Protein 6RA7 (pdb70)

Radius of gyration: 19.56 Å; Cα contacts (8 Å, |Δi|>4): 532; chains: 1; bounding box: 35×50×58 Å

InterPro domains:
  IPR000719 Protein kinase domain [PF00069] (25-289)
  IPR000719 Protein kinase domain [PS50011] (25-289)
  IPR000719 Protein kinase domain [SM00220] (25-289)
  IPR001180 Citron homology (CNH) domain [PF00780] (1056-1329)
  IPR001180 Citron homology (CNH) domain [PS50219] (1047-1334)
  IPR001180 Citron homology (CNH) domain [SM00036] (1042-1340)
  IPR008271 Serine/threonine-protein kinase, active site [PS00108] (149-161)
  IPR011009 Protein kinase-like domain superfamily [SSF56112] (24-290)
  IPR017441 Protein kinase, ATP binding site [PS00107] (31-54)
  IPR051700 STE20 Ser/Thr Protein Kinase [PTHR47096] (5-1360)

Sequence (300 aa):
IDLSALRDPAGIFELVELVGNGTYGQVYKGRHVKTGQLAAIKVMDVTGDEEEEIKQEINMLKKYSHHRNIIATYYGAFIKKNPPGMDDQLWLVMEFCGAGSVTDLIKNTKGNTLKEEWIAYICREILRGLSHLHQHKVIHRDIKGQNVLLTENAEVKLVDFGVSAQLDRVGRRNFIGTPYWMAPEVIACDENPDATYDFKSDLWSLGITAIEMAEGAPPLCCDMHPMMRALFLIPRNPAPRLKSKKWSKKFQSFIESCLVKNHSQRPATEQLMMKHPFIRDQPNERQVRRIQLKDHIDRTKKKRG

Structure (mmCIF, N/CA/C/O backbone):
data_6RA7
#
_entry.id   6RA7
#
_cell.length_a   48.916
_cell.length_b   53.667
_cell.length_c   127.927
_cell.angle_alpha   90.00
_cell.angle_beta   90.00
_cell.angle_gamma   90.00
#
_symmetry.space_group_name_H-M   'P 21 21 21'
#
loop_
_entity.id
_entity.type
_entity.pdbx_description
1 polymer 'TRAF2 and NCK-interacting protein kinase'
2 non-polymer 1,2-ETHANEDIOL
3 non-polymer 'MAGNESIUM ION'
4 non-polymer 2-[8-azanyl-2-(2-fluoranylpyridin-4-yl)-1,7-naphthyridin-5-yl]propan-2-ol
5 water water
#
loop_
_atom_site.group_PDB
_atom_site.id
_atom_site.type_symbol
_atom_site.label_atom_id
_atom_site.label_alt_id
_atom_site.label_comp_id
_atom_site.label_asym_id
_atom_site.label_entity_id
_atom_site.label_seq_id
_atom_site.pdbx_PDB_ins_code
_atom_site.Cartn_x
_atom_site.Cartn_y
_atom_site.Cartn_z
_atom_site.occupancy
_atom_site.B_iso_or_equiv
_atom_site.auth_seq_id
_atom_site.auth_comp_id
_atom_site.auth_asym_id
_atom_site.auth_atom_id
_atom_site.pdbx_PDB_model_num
ATOM 1 N N . ILE A 1 5 ? 21.541 30.093 -2.095 1.00 56.71 13 ILE A N 1
ATOM 2 C CA . ILE A 1 5 ? 21.514 28.996 -3.062 1.00 56.51 13 ILE A CA 1
ATOM 3 C C . ILE A 1 5 ? 20.810 29.382 -4.369 1.00 60.51 13 ILE A C 1
ATOM 4 O O . ILE A 1 5 ? 20.017 30.327 -4.392 1.00 60.57 13 ILE A O 1
ATOM 6 N N . ASP A 1 6 ? 21.114 28.653 -5.458 1.00 56.46 14 ASP A N 1
ATOM 7 C CA . ASP A 1 6 ? 20.536 28.902 -6.777 1.00 56.32 14 ASP A CA 1
ATOM 8 C C . ASP A 1 6 ? 19.608 27.764 -7.212 1.00 57.90 14 ASP A C 1
ATOM 9 O O . ASP A 1 6 ? 20.075 26.718 -7.680 1.00 57.22 14 ASP A O 1
ATOM 11 N N . LEU A 1 7 ? 18.288 27.973 -7.040 1.00 53.16 15 LEU A N 1
ATOM 12 C CA . LEU A 1 7 ? 17.238 27.007 -7.397 1.00 52.33 15 LEU A CA 1
ATOM 13 C C . LEU A 1 7 ? 17.185 26.733 -8.903 1.00 55.77 15 LEU A C 1
ATOM 14 O O . LEU A 1 7 ? 16.837 25.623 -9.308 1.00 55.30 15 LEU A O 1
ATOM 19 N N . SER A 1 8 ? 17.561 27.740 -9.724 1.00 52.16 16 SER A N 1
ATOM 20 C CA . SER A 1 8 ? 17.607 27.660 -11.187 1.00 51.87 16 SER A CA 1
ATOM 21 C C . SER A 1 8 ? 18.709 26.714 -11.680 1.00 52.87 16 SER A C 1
ATOM 22 O O . SER A 1 8 ? 18.604 26.182 -12.788 1.00 53.27 16 SER A O 1
ATOM 24 N N . ALA A 1 9 ? 19.756 26.505 -10.858 1.00 46.26 17 ALA A N 1
ATOM 25 C CA . ALA A 1 9 ? 20.881 25.616 -11.162 1.00 44.74 17 ALA A CA 1
ATOM 26 C C . ALA A 1 9 ? 20.546 24.138 -10.915 1.00 43.73 17 ALA A C 1
ATOM 27 O O . ALA A 1 9 ? 21.303 23.262 -11.342 1.00 43.51 17 ALA A O 1
ATOM 29 N N . LEU A 1 10 ? 19.426 23.854 -10.213 1.00 36.41 18 LEU A N 1
ATOM 30 C CA . LEU A 1 10 ? 19.037 22.476 -9.911 1.00 33.70 18 LEU A CA 1
ATOM 31 C C . LEU A 1 10 ? 18.541 21.718 -11.133 1.00 37.28 18 LEU A C 1
ATOM 32 O O . LEU A 1 10 ? 17.879 22.285 -11.999 1.00 37.74 18 LEU A O 1
ATOM 37 N N . ARG A 1 11 ? 18.905 20.438 -11.203 1.00 34.08 19 ARG A N 1
ATOM 38 C CA . ARG A 1 11 ? 18.536 19.538 -12.283 1.00 34.44 19 ARG A CA 1
ATOM 39 C C . ARG A 1 11 ? 17.118 19.001 -12.115 1.00 33.06 19 ARG A C 1
ATOM 40 O O . ARG A 1 11 ? 16.611 18.905 -10.992 1.00 29.81 19 ARG A O 1
ATOM 42 N N . ASP A 1 12 ? 16.494 18.598 -13.231 1.00 28.64 20 ASP A N 1
ATOM 43 C CA . ASP A 1 12 ? 15.195 17.943 -13.221 1.00 27.35 20 ASP A CA 1
ATOM 44 C C . ASP A 1 12 ? 15.484 16.500 -12.750 1.00 26.77 20 ASP A C 1
ATOM 45 O O . ASP A 1 12 ? 16.523 15.957 -13.097 1.00 27.52 20 ASP A O 1
ATOM 50 N N . PRO A 1 13 ? 14.625 15.852 -11.935 1.00 22.71 21 PRO A N 1
ATOM 51 C CA . PRO A 1 13 ? 14.981 14.513 -11.456 1.00 20.79 21 PRO A CA 1
ATOM 52 C C . PRO A 1 13 ? 14.782 13.333 -12.401 1.00 23.86 21 PRO A C 1
ATOM 53 O O . PRO A 1 13 ? 15.201 12.233 -12.070 1.00 21.30 21 PRO A O 1
ATOM 57 N N . ALA A 1 14 ? 14.133 13.526 -13.562 1.00 23.84 22 ALA A N 1
ATOM 58 C CA . ALA A 1 14 ? 13.854 12.417 -14.484 1.00 25.81 22 ALA A CA 1
ATOM 59 C C . ALA A 1 14 ? 15.111 11.624 -14.801 1.00 29.35 22 ALA A C 1
ATOM 60 O O . ALA A 1 14 ? 16.137 12.212 -15.117 1.00 28.88 22 ALA A O 1
ATOM 62 N N . GLY A 1 15 ? 15.026 10.306 -14.675 1.00 26.41 23 GLY A N 1
ATOM 63 C CA . GLY A 1 15 ? 16.167 9.434 -14.940 1.00 26.95 23 GLY A CA 1
ATOM 64 C C . GLY A 1 15 ? 17.167 9.375 -13.804 1.00 29.17 23 GLY A C 1
ATOM 65 O O . GLY A 1 15 ? 18.160 8.656 -13.907 1.00 30.40 23 GLY A O 1
ATOM 66 N N . ILE A 1 16 ? 16.932 10.137 -12.700 1.00 23.83 24 ILE A N 1
ATOM 67 C CA . ILE A 1 16 ? 17.835 10.144 -11.549 1.00 21.56 24 ILE A CA 1
ATOM 68 C C . ILE A 1 16 ? 17.050 9.569 -10.361 1.00 23.59 24 ILE A C 1
ATOM 69 O O . ILE A 1 16 ? 17.425 8.514 -9.851 1.00 22.34 24 ILE A O 1
ATOM 74 N N . PHE A 1 17 ? 15.944 10.239 -9.932 1.00 20.14 25 PHE A N 1
ATOM 75 C CA . PHE A 1 17 ? 15.096 9.723 -8.843 1.00 18.31 25 PHE A CA 1
ATOM 76 C C . PHE A 1 17 ? 13.659 9.683 -9.307 1.00 19.58 25 PHE A C 1
ATOM 77 O O . PHE A 1 17 ? 13.252 10.542 -10.092 1.00 20.41 25 PHE A O 1
ATOM 85 N N . GLU A 1 18 ? 12.882 8.710 -8.784 1.00 18.53 26 GLU A N 1
ATOM 86 C CA . GLU A 1 18 ? 11.458 8.549 -9.073 1.00 18.09 26 GLU A CA 1
ATOM 87 C C . GLU A 1 18 ? 10.703 8.374 -7.766 1.00 19.18 26 GLU A C 1
ATOM 88 O O . GLU A 1 18 ? 11.223 7.788 -6.813 1.00 17.32 26 GLU A O 1
ATOM 94 N N . LEU A 1 19 ? 9.477 8.892 -7.727 1.00 16.40 27 LEU A N 1
ATOM 95 C CA . LEU A 1 19 ? 8.598 8.739 -6.576 1.00 14.41 27 LEU A CA 1
ATOM 96 C C . LEU A 1 19 ? 7.923 7.375 -6.654 1.00 17.32 27 LEU A C 1
ATOM 97 O O . LEU A 1 19 ? 7.475 6.977 -7.739 1.00 17.79 27 LEU A O 1
ATOM 102 N N . VAL A 1 20 ? 7.881 6.649 -5.525 1.00 15.70 28 VAL A N 1
ATOM 103 C CA . VAL A 1 20 ? 7.279 5.311 -5.432 1.00 15.44 28 VAL A CA 1
ATOM 104 C C . VAL A 1 20 ? 5.894 5.418 -4.775 1.00 16.75 28 VAL A C 1
ATOM 105 O O . VAL A 1 20 ? 4.924 4.912 -5.333 1.00 16.49 28 VAL A O 1
ATOM 109 N N . GLU A 1 21 ? 5.800 6.042 -3.600 1.00 13.63 29 GLU A N 1
ATOM 110 C CA . GLU A 1 21 ? 4.503 6.157 -2.916 1.00 14.37 29 GLU A CA 1
ATOM 111 C C . GLU A 1 21 ? 4.572 7.186 -1.817 1.00 13.21 29 GLU A C 1
ATOM 112 O O . GLU A 1 21 ? 5.641 7.420 -1.231 1.00 12.45 29 GLU A O 1
ATOM 118 N N . LEU A 1 22 ? 3.437 7.786 -1.506 1.00 12.02 30 LEU A N 1
ATOM 119 C CA . LEU A 1 22 ? 3.377 8.690 -0.378 1.00 10.56 30 LEU A CA 1
ATOM 120 C C . LEU A 1 22 ? 3.660 7.874 0.900 1.00 12.00 30 LEU A C 1
ATOM 121 O O . LEU A 1 22 ? 3.137 6.756 1.006 1.00 14.01 30 LEU A O 1
ATOM 126 N N . VAL A 1 23 ? 4.435 8.416 1.842 1.00 12.10 31 VAL A N 1
ATOM 127 C CA . VAL A 1 23 ? 4.721 7.691 3.094 1.00 12.84 31 VAL A CA 1
ATOM 128 C C . VAL A 1 23 ? 3.720 7.993 4.175 1.00 19.96 31 VAL A C 1
ATOM 129 O O . VAL A 1 23 ? 3.039 9.018 4.180 1.00 19.25 31 VAL A O 1
ATOM 133 N N . GLY A 1 24 ? 3.742 7.113 5.176 1.00 20.65 32 GLY A N 1
ATOM 134 C CA . GLY A 1 24 ? 3.008 7.250 6.425 1.00 21.53 32 GLY A CA 1
ATOM 135 C C . GLY A 1 24 ? 1.591 7.740 6.316 1.00 25.53 32 GLY A C 1
ATOM 136 O O . GLY A 1 24 ? 1.131 8.442 7.217 1.00 25.19 32 GLY A O 1
ATOM 137 N N . ASN A 1 25 ? 0.887 7.372 5.227 1.00 21.54 33 ASN A N 1
ATOM 138 C CA . ASN A 1 25 ? -0.506 7.717 5.029 1.00 22.03 33 ASN A CA 1
ATOM 139 C C . ASN A 1 25 ? -0.782 9.248 5.124 1.00 21.43 33 ASN A C 1
ATOM 140 O O . ASN A 1 25 ? -1.885 9.682 5.508 1.00 22.21 33 ASN A O 1
ATOM 145 N N . GLY A 1 26 ? 0.211 10.040 4.740 1.00 17.94 34 GLY A N 1
ATOM 146 C CA . GLY A 1 26 ? 0.095 11.485 4.788 1.00 16.85 34 GLY A CA 1
ATOM 147 C C . GLY A 1 26 ? 0.464 12.163 6.092 1.00 18.61 34 GLY A C 1
ATOM 148 O O . GLY A 1 26 ? 0.410 13.391 6.160 1.00 17.29 34 GLY A O 1
ATOM 149 N N . THR A 1 27 ? 0.934 11.389 7.094 1.00 17.55 35 THR A N 1
ATOM 150 C CA . THR A 1 27 ? 1.298 11.929 8.410 1.00 17.85 35 THR A CA 1
ATOM 151 C C . THR A 1 27 ? 2.367 13.049 8.314 1.00 18.64 35 THR A C 1
ATOM 152 O O . THR A 1 27 ? 2.370 13.997 9.110 1.00 18.95 35 THR A O 1
ATOM 156 N N . TYR A 1 28 ? 3.256 12.966 7.308 1.00 13.80 36 TYR A N 1
ATOM 157 C CA . TYR A 1 28 ? 4.309 13.959 7.124 1.00 13.42 36 TYR A CA 1
ATOM 158 C C . TYR A 1 28 ? 4.044 14.897 5.983 1.00 16.36 36 TYR A C 1
ATOM 159 O O . TYR A 1 28 ? 4.960 15.601 5.525 1.00 17.70 36 TYR A O 1
ATOM 168 N N . GLY A 1 29 ? 2.808 14.940 5.522 1.00 14.14 37 GLY A N 1
ATOM 169 C CA . GLY A 1 29 ? 2.537 15.745 4.340 1.00 13.61 37 GLY A CA 1
ATOM 170 C C . GLY A 1 29 ? 3.157 15.095 3.112 1.00 11.78 37 GLY A C 1
ATOM 171 O O . GLY A 1 29 ? 3.139 13.862 2.967 1.00 12.27 37 GLY A O 1
ATOM 172 N N . GLN A 1 30 ? 3.630 15.926 2.195 1.00 11.57 38 GLN A N 1
ATOM 173 C CA . GLN A 1 30 ? 4.088 15.451 0.904 1.00 10.97 38 GLN A CA 1
ATOM 174 C C . GLN A 1 30 ? 5.527 14.929 0.973 1.00 11.52 38 GLN A C 1
ATOM 175 O O . GLN A 1 30 ? 6.463 15.506 0.381 1.00 12.95 38 GLN A O 1
ATOM 181 N N . VAL A 1 31 ? 5.691 13.795 1.650 1.00 10.76 39 VAL A N 1
ATOM 182 C CA . VAL A 1 31 ? 6.940 13.065 1.740 1.00 10.30 39 VAL A CA 1
ATOM 183 C C . VAL A 1 31 ? 6.704 11.699 1.122 1.00 11.23 39 VAL A C 1
ATOM 184 O O . VAL A 1 31 ? 5.696 11.038 1.421 1.00 11.15 39 VAL A O 1
ATOM 188 N N . TYR A 1 32 ? 7.615 11.279 0.240 1.00 10.62 40 TYR A N 1
ATOM 189 C CA . TYR A 1 32 ? 7.457 10.062 -0.526 1.00 10.66 40 TYR A CA 1
ATOM 190 C C . TYR A 1 32 ? 8.603 9.114 -0.318 1.00 11.57 40 TYR A C 1
ATOM 191 O O . TYR A 1 32 ? 9.751 9.548 -0.146 1.00 11.98 40 TYR A O 1
ATOM 200 N N . LYS A 1 33 ? 8.337 7.837 -0.428 1.00 11.35 41 LYS A N 1
ATOM 201 C CA . LYS A 1 33 ? 9.362 6.840 -0.655 1.00 12.05 41 LYS A CA 1
ATOM 202 C C . LYS A 1 33 ? 9.728 7.009 -2.135 1.00 14.44 41 LYS A C 1
ATOM 203 O O . LYS A 1 33 ? 8.836 7.082 -2.996 1.00 14.26 41 LYS A O 1
ATOM 209 N N . GLY A 1 34 ? 11.019 7.173 -2.400 1.00 13.42 42 GLY A N 1
ATOM 210 C CA . GLY A 1 34 ? 11.577 7.336 -3.731 1.00 14.55 42 GLY A CA 1
ATOM 211 C C . GLY A 1 34 ? 12.636 6.300 -4.002 1.00 14.92 42 GLY A C 1
ATOM 212 O O . GLY A 1 34 ? 13.047 5.558 -3.096 1.00 14.40 42 GLY A O 1
ATOM 213 N N . ARG A 1 35 ? 13.136 6.291 -5.219 1.00 16.31 43 ARG A N 1
ATOM 214 C CA . ARG A 1 35 ? 14.170 5.337 -5.560 1.00 18.05 43 ARG A CA 1
ATOM 215 C C . ARG A 1 35 ? 15.070 5.921 -6.631 1.00 21.49 43 ARG A C 1
ATOM 216 O O . ARG A 1 35 ? 14.593 6.650 -7.503 1.00 21.18 43 ARG A O 1
ATOM 224 N N . HIS A 1 36 ? 16.368 5.615 -6.552 1.00 20.26 44 HIS A N 1
ATOM 225 C CA . HIS A 1 36 ? 17.309 6.026 -7.591 1.00 20.63 44 HIS A CA 1
ATOM 226 C C . HIS A 1 36 ? 17.052 5.108 -8.793 1.00 25.94 44 HIS A C 1
ATOM 227 O O . HIS A 1 36 ? 16.996 3.891 -8.637 1.00 25.24 44 HIS A O 1
ATOM 234 N N . VAL A 1 37 ? 16.812 5.709 -9.969 1.00 25.30 45 VAL A N 1
ATOM 235 C CA . VAL A 1 37 ? 16.417 5.044 -11.212 1.00 26.89 45 VAL A CA 1
ATOM 236 C C . VAL A 1 37 ? 17.462 4.015 -11.698 1.00 32.82 45 VAL A C 1
ATOM 237 O O . VAL A 1 37 ? 17.085 2.968 -12.235 1.00 34.00 45 VAL A O 1
ATOM 241 N N . LYS A 1 38 ? 18.749 4.303 -11.474 1.00 29.53 46 LYS A N 1
ATOM 242 C CA . LYS A 1 38 ? 19.852 3.449 -11.909 1.00 31.02 46 LYS A CA 1
ATOM 243 C C . LYS A 1 38 ? 20.223 2.363 -10.909 1.00 34.50 46 LYS A C 1
ATOM 244 O O . LYS A 1 38 ? 20.317 1.197 -11.294 1.00 36.06 46 LYS A O 1
ATOM 246 N N . THR A 1 39 ? 20.429 2.732 -9.631 1.00 26.05 47 THR A N 1
ATOM 247 C CA . THR A 1 39 ? 20.898 1.808 -8.597 1.00 25.27 47 THR A CA 1
ATOM 248 C C . THR A 1 39 ? 19.817 1.095 -7.804 1.00 29.09 47 THR A C 1
ATOM 249 O O . THR A 1 39 ? 20.102 0.079 -7.164 1.00 29.81 47 THR A O 1
ATOM 253 N N . GLY A 1 40 ? 18.623 1.676 -7.761 1.00 24.89 48 GLY A N 1
ATOM 254 C CA . GLY A 1 40 ? 17.536 1.116 -6.964 1.00 23.85 48 GLY A CA 1
ATOM 255 C C . GLY A 1 40 ? 17.597 1.534 -5.504 1.00 24.92 48 GLY A C 1
ATOM 256 O O . GLY A 1 40 ? 16.746 1.115 -4.707 1.00 25.07 48 GLY A O 1
ATOM 257 N N . GLN A 1 41 ? 18.580 2.375 -5.134 1.00 21.68 49 GLN A N 1
ATOM 258 C CA . GLN A 1 41 ? 18.732 2.841 -3.759 1.00 19.74 49 GLN A CA 1
ATOM 259 C C . GLN A 1 41 ? 17.469 3.589 -3.338 1.00 19.52 49 GLN A C 1
ATOM 260 O O . GLN A 1 41 ? 16.984 4.442 -4.088 1.00 18.88 49 GLN A O 1
ATOM 266 N N . LEU A 1 42 ? 16.956 3.279 -2.146 1.00 16.54 50 LEU A N 1
ATOM 267 C CA . LEU A 1 42 ? 15.772 3.975 -1.653 1.00 15.73 50 LEU A CA 1
ATOM 268 C C . LEU A 1 42 ? 16.116 5.324 -1.105 1.00 16.48 50 LEU A C 1
ATOM 269 O O . LEU A 1 42 ? 17.261 5.567 -0.696 1.00 15.76 50 LEU A O 1
ATOM 274 N N . ALA A 1 43 ? 15.133 6.223 -1.115 1.00 13.78 51 ALA A N 1
ATOM 275 C CA . ALA A 1 43 ? 15.312 7.550 -0.547 1.00 12.13 51 ALA A CA 1
ATOM 276 C C . ALA A 1 43 ? 13.977 8.044 -0.049 1.00 13.55 51 ALA A C 1
ATOM 277 O O . ALA A 1 43 ? 12.938 7.548 -0.491 1.00 14.03 51 ALA A O 1
ATOM 279 N N . ALA A 1 44 ? 13.981 9.006 0.874 1.00 11.36 52 ALA A N 1
ATOM 280 C CA . ALA A 1 44 ? 12.778 9.759 1.201 1.00 11.43 52 ALA A CA 1
ATOM 281 C C . ALA A 1 44 ? 12.883 11.062 0.457 1.00 11.86 52 ALA A C 1
ATOM 282 O O . ALA A 1 44 ? 13.976 11.672 0.371 1.00 11.96 52 ALA A O 1
ATOM 284 N N . ILE A 1 45 ? 11.760 11.483 -0.156 1.00 10.36 53 ILE A N 1
ATOM 285 C CA . ILE A 1 45 ? 11.766 12.684 -0.989 1.00 11.17 53 ILE A CA 1
ATOM 286 C C . ILE A 1 45 ? 10.669 13.587 -0.514 1.00 11.31 53 ILE A C 1
ATOM 287 O O . ILE A 1 45 ? 9.486 13.211 -0.594 1.00 12.11 53 ILE A O 1
ATOM 292 N N . LYS A 1 46 ? 11.016 14.775 -0.028 1.00 11.13 54 LYS A N 1
ATOM 293 C CA . LYS A 1 46 ? 10.051 15.797 0.379 1.00 11.38 54 LYS A CA 1
ATOM 294 C C . LYS A 1 46 ? 9.784 16.706 -0.812 1.00 12.97 54 LYS A C 1
ATOM 295 O O . LYS A 1 46 ? 10.730 17.234 -1.412 1.00 13.45 54 LYS A O 1
ATOM 301 N N . VAL A 1 47 ? 8.505 16.872 -1.173 1.00 11.98 55 VAL A N 1
ATOM 302 C CA . VAL A 1 47 ? 8.077 17.638 -2.329 1.00 12.77 55 VAL A CA 1
ATOM 303 C C . VAL A 1 47 ? 7.405 18.913 -1.881 1.00 16.54 55 VAL A C 1
ATOM 304 O O . VAL A 1 47 ? 6.469 18.862 -1.096 1.00 16.43 55 VAL A O 1
ATOM 308 N N . MET A 1 48 ? 7.863 20.069 -2.401 1.00 16.26 56 MET A N 1
ATOM 309 C CA . MET A 1 48 ? 7.191 21.329 -2.033 1.00 19.08 56 MET A CA 1
ATOM 310 C C . MET A 1 48 ? 7.118 22.278 -3.202 1.00 22.57 56 MET A C 1
ATOM 311 O O . MET A 1 48 ? 7.970 22.242 -4.094 1.00 21.32 56 MET A O 1
ATOM 316 N N . ASP A 1 49 ? 6.128 23.168 -3.173 1.00 24.41 57 ASP A N 1
ATOM 317 C CA . ASP A 1 49 ? 6.019 24.183 -4.197 1.00 27.71 57 ASP A CA 1
ATOM 318 C C . ASP A 1 49 ? 6.975 25.302 -3.872 1.00 33.05 57 ASP A C 1
ATOM 319 O O . ASP A 1 49 ? 7.170 25.615 -2.698 1.00 32.94 57 ASP A O 1
ATOM 324 N N . VAL A 1 50 ? 7.617 25.880 -4.898 1.00 32.82 58 VAL A N 1
ATOM 325 C CA . VAL A 1 50 ? 8.507 26.999 -4.651 1.00 35.16 58 VAL A CA 1
ATOM 326 C C . VAL A 1 50 ? 7.757 28.294 -4.938 1.00 43.19 58 VAL A C 1
ATOM 327 O O . VAL A 1 50 ? 7.590 28.705 -6.088 1.00 43.19 58 VAL A O 1
ATOM 331 N N . THR A 1 51 ? 7.208 28.860 -3.862 1.00 42.63 59 THR A N 1
ATOM 332 C CA . THR A 1 51 ? 6.486 30.123 -3.858 1.00 44.56 59 THR A CA 1
ATOM 333 C C . THR A 1 51 ? 7.505 31.144 -3.355 1.00 49.73 59 THR A C 1
ATOM 334 O O . THR A 1 51 ? 8.380 30.800 -2.547 1.00 49.85 59 THR A O 1
ATOM 338 N N . GLY A 1 52 ? 7.384 32.380 -3.823 1.00 46.29 60 GLY A N 1
ATOM 339 C CA . GLY A 1 52 ? 8.271 33.470 -3.430 1.00 45.87 60 GLY A CA 1
ATOM 340 C C . GLY A 1 52 ? 8.195 33.851 -1.963 1.00 48.10 60 GLY A C 1
ATOM 341 O O . GLY A 1 52 ? 9.102 34.519 -1.462 1.00 49.25 60 GLY A O 1
ATOM 342 N N . ASP A 1 53 ? 7.128 33.410 -1.258 1.00 42.15 61 ASP A N 1
ATOM 343 C CA . ASP A 1 53 ? 6.872 33.692 0.158 1.00 41.28 61 ASP A CA 1
ATOM 344 C C . ASP A 1 53 ? 7.620 32.789 1.147 1.00 41.89 61 ASP A C 1
ATOM 345 O O . ASP A 1 53 ? 7.829 33.202 2.288 1.00 41.93 61 ASP A O 1
ATOM 347 N N . GLU A 1 54 ? 7.996 31.561 0.732 1.00 35.14 62 GLU A N 1
ATOM 348 C CA . GLU A 1 54 ? 8.713 30.607 1.595 1.00 32.76 62 GLU A CA 1
ATOM 349 C C . GLU A 1 54 ? 10.204 30.448 1.233 1.00 33.18 62 GLU A C 1
ATOM 350 O O . GLU A 1 54 ? 10.834 29.477 1.657 1.00 29.34 62 GLU A O 1
ATOM 352 N N . GLU A 1 55 ? 10.782 31.419 0.507 1.00 30.04 63 GLU A N 1
ATOM 353 C CA . GLU A 1 55 ? 12.182 31.404 0.074 1.00 30.40 63 GLU A CA 1
ATOM 354 C C . GLU A 1 55 ? 13.166 31.232 1.227 1.00 32.54 63 GLU A C 1
ATOM 355 O O . GLU A 1 55 ? 14.014 30.344 1.152 1.00 30.10 63 GLU A O 1
ATOM 357 N N . GLU A 1 56 ? 13.014 32.021 2.312 1.00 29.37 64 GLU A N 1
ATOM 358 C CA . GLU A 1 56 ? 13.894 31.957 3.485 1.00 29.11 64 GLU A CA 1
ATOM 359 C C . GLU A 1 56 ? 13.839 30.610 4.189 1.00 28.84 64 GLU A C 1
ATOM 360 O O . GLU A 1 56 ? 14.881 30.095 4.608 1.00 26.63 64 GLU A O 1
ATOM 362 N N . GLU A 1 57 ? 12.632 30.032 4.306 1.00 23.77 65 GLU A N 1
ATOM 363 C CA . GLU A 1 57 ? 12.430 28.731 4.937 1.00 21.86 65 GLU A CA 1
ATOM 364 C C . GLU A 1 57 ? 13.018 27.607 4.097 1.00 22.97 65 GLU A C 1
ATOM 365 O O . GLU A 1 57 ? 13.605 26.671 4.650 1.00 21.39 65 GLU A O 1
ATOM 367 N N . ILE A 1 58 ? 12.859 27.683 2.768 1.00 18.36 66 ILE A N 1
ATOM 368 C CA . ILE A 1 58 ? 13.407 26.666 1.853 1.00 18.74 66 ILE A CA 1
ATOM 369 C C . ILE A 1 58 ? 14.933 26.724 1.923 1.00 21.79 66 ILE A C 1
ATOM 370 O O . ILE A 1 58 ? 15.584 25.679 2.048 1.00 19.64 66 ILE A O 1
ATOM 375 N N . LYS A 1 59 ? 15.502 27.927 1.905 1.00 19.92 67 LYS A N 1
ATOM 376 C CA . LYS A 1 59 ? 16.960 28.091 1.984 1.00 19.92 67 LYS A CA 1
ATOM 377 C C . LYS A 1 59 ? 17.517 27.567 3.301 1.00 21.16 67 LYS A C 1
ATOM 378 O O . LYS A 1 59 ? 18.575 26.913 3.313 1.00 20.01 67 LYS A O 1
ATOM 384 N N . GLN A 1 60 ? 16.853 27.863 4.416 1.00 18.20 68 GLN A N 1
ATOM 385 C CA . GLN A 1 60 ? 17.279 27.384 5.728 1.00 17.93 68 GLN A CA 1
ATOM 386 C C . GLN A 1 60 ? 17.311 25.840 5.733 1.00 18.31 68 GLN A C 1
ATOM 387 O O . GLN A 1 60 ? 18.294 25.239 6.198 1.00 17.72 68 GLN A O 1
ATOM 393 N N . GLU A 1 61 ? 16.257 25.192 5.209 1.00 14.30 69 GLU A N 1
ATOM 394 C CA . GLU A 1 61 ? 16.175 23.755 5.194 1.00 13.51 69 GLU A CA 1
ATOM 395 C C . GLU A 1 61 ? 17.241 23.114 4.288 1.00 15.23 69 GLU A C 1
ATOM 396 O O . GLU A 1 61 ? 17.905 22.178 4.738 1.00 14.02 69 GLU A O 1
ATOM 402 N N . ILE A 1 62 ? 17.449 23.618 3.067 1.00 14.01 70 ILE A N 1
ATOM 403 C CA . ILE A 1 62 ? 18.490 23.065 2.189 1.00 13.69 70 ILE A CA 1
ATOM 404 C C . ILE A 1 62 ? 19.863 23.265 2.838 1.00 17.22 70 ILE A C 1
ATOM 405 O O . ILE A 1 62 ? 20.691 22.342 2.799 1.00 15.39 70 ILE A O 1
ATOM 410 N N . ASN A 1 63 ? 20.127 24.444 3.443 1.00 14.47 71 ASN A N 1
ATOM 411 C CA . ASN A 1 63 ? 21.424 24.691 4.056 1.00 14.90 71 ASN A CA 1
ATOM 412 C C . ASN A 1 63 ? 21.682 23.753 5.197 1.00 15.96 71 ASN A C 1
ATOM 413 O O . ASN A 1 63 ? 22.808 23.251 5.324 1.00 14.70 71 ASN A O 1
ATOM 418 N N . MET A 1 64 ? 20.676 23.451 6.009 1.00 13.66 72 MET A N 1
ATOM 419 C CA . MET A 1 64 ? 20.904 22.507 7.081 1.00 12.50 72 MET A CA 1
ATOM 420 C C . MET A 1 64 ? 21.215 21.134 6.543 1.00 13.82 72 MET A C 1
ATOM 421 O O . MET A 1 64 ? 22.110 20.455 7.058 1.00 12.75 72 MET A O 1
ATOM 426 N N . LEU A 1 65 ? 20.439 20.699 5.557 1.00 12.14 73 LEU A N 1
ATOM 427 C CA . LEU A 1 65 ? 20.628 19.383 4.949 1.00 11.41 73 LEU A CA 1
ATOM 428 C C . LEU A 1 65 ? 22.016 19.271 4.310 1.00 12.47 73 LEU A C 1
ATOM 429 O O . LEU A 1 65 ? 22.731 18.299 4.556 1.00 11.92 73 LEU A O 1
ATOM 434 N N . LYS A 1 66 ? 22.432 20.291 3.581 1.00 11.36 74 LYS A N 1
ATOM 435 C CA . LYS A 1 66 ? 23.700 20.243 2.887 1.00 12.64 74 LYS A CA 1
ATOM 436 C C . LYS A 1 66 ? 24.882 20.269 3.840 1.00 12.03 74 LYS A C 1
ATOM 437 O O . LYS A 1 66 ? 25.909 19.622 3.596 1.00 12.18 74 LYS A O 1
ATOM 443 N N . LYS A 1 67 ? 24.769 21.045 4.919 1.00 11.02 75 LYS A N 1
ATOM 444 C CA . LYS A 1 67 ? 25.911 21.218 5.801 1.00 11.25 75 LYS A CA 1
ATOM 445 C C . LYS A 1 67 ? 26.012 20.222 6.905 1.00 12.46 75 LYS A C 1
ATOM 446 O O . LYS A 1 67 ? 27.141 19.918 7.315 1.00 12.76 75 LYS A O 1
ATOM 452 N N . TYR A 1 68 ? 24.871 19.777 7.473 1.00 10.35 76 TYR A N 1
ATOM 453 C CA . TYR A 1 68 ? 24.948 19.064 8.745 1.00 10.52 76 TYR A CA 1
ATOM 454 C C . TYR A 1 68 ? 24.436 17.667 8.740 1.00 11.30 76 TYR A C 1
ATOM 455 O O . TYR A 1 68 ? 24.604 16.953 9.744 1.00 11.70 76 TYR A O 1
ATOM 464 N N . SER A 1 69 ? 23.761 17.237 7.684 1.00 10.68 77 SER A N 1
ATOM 465 C CA . SER A 1 69 ? 23.114 15.934 7.739 1.00 10.12 77 SER A CA 1
ATOM 466 C C . SER A 1 69 ? 24.033 14.768 7.513 1.00 12.52 77 SER A C 1
ATOM 467 O O . SER A 1 69 ? 23.574 13.648 7.697 1.00 11.92 77 SER A O 1
ATOM 470 N N . HIS A 1 70 ? 25.324 14.993 7.250 1.00 11.45 78 HIS A N 1
ATOM 471 C CA . HIS A 1 70 ? 26.277 13.899 7.101 1.00 11.41 78 HIS A CA 1
ATOM 472 C C . HIS A 1 70 ? 26.413 13.100 8.418 1.00 13.90 78 HIS A C 1
ATOM 473 O O . HIS A 1 70 ? 26.812 11.937 8.380 1.00 14.01 78 HIS A O 1
ATOM 480 N N . HIS A 1 71 ? 26.103 13.730 9.567 1.00 11.23 79 HIS A N 1
ATOM 481 C CA . HIS A 1 71 ? 26.292 13.086 10.863 1.00 10.64 79 HIS A CA 1
ATOM 482 C C . HIS A 1 71 ? 25.481 11.788 10.917 1.00 10.04 79 HIS A C 1
ATOM 483 O O . HIS A 1 71 ? 24.358 11.739 10.421 1.00 9.98 79 HIS A O 1
ATOM 490 N N . ARG A 1 72 ? 26.005 10.767 11.607 1.00 9.55 80 ARG A N 1
ATOM 491 C CA . ARG A 1 72 ? 25.372 9.464 11.680 1.00 10.26 80 ARG A CA 1
ATOM 492 C C . ARG A 1 72 ? 24.007 9.456 12.357 1.00 11.06 80 ARG A C 1
ATOM 493 O O . ARG A 1 72 ? 23.261 8.495 12.140 1.00 13.32 80 ARG A O 1
ATOM 501 N N . ASN A 1 73 ? 23.675 10.466 13.145 1.00 8.80 81 ASN A N 1
ATOM 502 C CA . ASN A 1 73 ? 22.355 10.514 13.777 1.00 8.90 81 ASN A CA 1
ATOM 503 C C . ASN A 1 73 ? 21.393 11.487 13.095 1.00 9.04 81 ASN A C 1
ATOM 504 O O . ASN A 1 73 ? 20.370 11.865 13.685 1.00 9.06 81 ASN A O 1
ATOM 509 N N A ILE A 1 74 ? 21.652 11.823 11.840 0.50 9.70 82 ILE A N 1
ATOM 510 N N B ILE A 1 74 ? 21.722 11.909 11.847 0.50 8.85 82 ILE A N 1
ATOM 511 C CA A ILE A 1 74 ? 20.729 12.639 11.080 0.50 9.46 82 ILE A CA 1
ATOM 512 C CA B ILE A 1 74 ? 20.886 12.777 11.016 0.50 8.22 82 ILE A CA 1
ATOM 513 C C A ILE A 1 74 ? 20.563 11.928 9.753 0.50 9.76 82 ILE A C 1
ATOM 514 C C B ILE A 1 74 ? 20.616 12.026 9.699 0.50 9.32 82 ILE A C 1
ATOM 515 O O A ILE A 1 74 ? 21.523 11.372 9.215 0.50 10.12 82 ILE A O 1
ATOM 516 O O B ILE A 1 74 ? 21.579 11.572 9.081 0.50 9.83 82 ILE A O 1
ATOM 525 N N . ALA A 1 75 ? 19.346 11.927 9.220 1.00 9.75 83 ALA A N 1
ATOM 526 C CA . ALA A 1 75 ? 19.115 11.293 7.904 1.00 9.23 83 ALA A CA 1
ATOM 527 C C . ALA A 1 75 ? 19.846 12.108 6.834 1.00 10.13 83 ALA A C 1
ATOM 528 O O . ALA A 1 75 ? 19.683 13.327 6.731 1.00 10.45 83 ALA A O 1
ATOM 530 N N . THR A 1 76 ? 20.737 11.432 6.091 1.00 9.64 84 THR A N 1
ATOM 531 C CA . THR A 1 76 ? 21.668 12.130 5.204 1.00 9.50 84 THR A CA 1
ATOM 532 C C . THR A 1 76 ? 21.014 12.681 3.957 1.00 10.19 84 THR A C 1
ATOM 533 O O . THR A 1 76 ? 20.296 11.963 3.263 1.00 10.54 84 THR A O 1
ATOM 537 N N . TYR A 1 77 ? 21.338 13.926 3.630 1.00 10.02 85 TYR A N 1
ATOM 538 C CA . TYR A 1 77 ? 20.887 14.566 2.403 1.00 10.31 85 TYR A CA 1
ATOM 539 C C . TYR A 1 77 ? 21.612 14.000 1.186 1.00 11.92 85 TYR A C 1
ATOM 540 O O . TYR A 1 77 ? 22.848 13.817 1.203 1.00 11.35 85 TYR A O 1
ATOM 549 N N . TYR A 1 78 ? 20.843 13.759 0.119 1.00 11.81 86 TYR A N 1
ATOM 550 C CA . TYR A 1 78 ? 21.351 13.250 -1.165 1.00 12.89 86 TYR A CA 1
ATOM 551 C C . TYR A 1 78 ? 21.293 14.285 -2.269 1.00 17.66 86 TYR A C 1
ATOM 552 O O . TYR A 1 78 ? 21.916 14.097 -3.323 1.00 19.63 86 TYR A O 1
ATOM 561 N N . GLY A 1 79 ? 20.585 15.364 -2.073 1.00 14.60 87 GLY A N 1
ATOM 562 C CA . GLY A 1 79 ? 20.531 16.395 -3.091 1.00 15.65 87 GLY A CA 1
ATOM 563 C C . GLY A 1 79 ? 19.141 16.922 -3.328 1.00 16.76 87 GLY A C 1
ATOM 564 O O . GLY A 1 79 ? 18.176 16.413 -2.734 1.00 16.43 87 GLY A O 1
ATOM 565 N N . ALA A 1 80 ? 19.019 17.954 -4.171 1.00 17.32 88 ALA A N 1
ATOM 566 C CA . ALA A 1 80 ? 17.769 18.640 -4.492 1.00 16.78 88 ALA A CA 1
ATOM 567 C C . ALA A 1 80 ? 17.536 18.715 -5.980 1.00 18.26 88 ALA A C 1
ATOM 568 O O . ALA A 1 80 ? 18.489 18.784 -6.750 1.00 20.39 88 ALA A O 1
ATOM 570 N N . PHE A 1 81 ? 16.273 18.684 -6.387 1.00 16.85 89 PHE A N 1
ATOM 571 C CA . PHE A 1 81 ? 15.869 18.700 -7.782 1.00 17.76 89 PHE A CA 1
ATOM 572 C C . PHE A 1 81 ? 14.713 19.623 -7.933 1.00 19.30 89 PHE A C 1
ATOM 573 O O . PHE A 1 81 ? 14.025 19.939 -6.970 1.00 17.55 89 PHE A O 1
ATOM 581 N N . ILE A 1 82 ? 14.538 20.113 -9.178 1.00 20.72 90 ILE A N 1
ATOM 582 C CA . ILE A 1 82 ? 13.455 21.024 -9.496 1.00 22.27 90 ILE A CA 1
ATOM 583 C C . ILE A 1 82 ? 12.675 20.524 -10.693 1.00 24.71 90 ILE A C 1
ATOM 584 O O . ILE A 1 82 ? 13.270 20.103 -11.681 1.00 27.05 90 ILE A O 1
ATOM 589 N N . LYS A 1 83 ? 11.355 20.536 -10.576 1.00 21.26 91 LYS A N 1
ATOM 590 C CA . LYS A 1 83 ? 10.467 20.233 -11.709 1.00 22.11 91 LYS A CA 1
ATOM 591 C C . LYS A 1 83 ? 9.956 21.605 -12.106 1.00 24.20 91 LYS A C 1
ATOM 592 O O . LYS A 1 83 ? 9.219 22.239 -11.331 1.00 24.63 91 LYS A O 1
ATOM 598 N N . LYS A 1 84 ? 10.409 22.106 -13.271 1.00 25.45 92 LYS A N 1
ATOM 599 C CA . LYS A 1 84 ? 10.023 23.424 -13.742 1.00 26.66 92 LYS A CA 1
ATOM 600 C C . LYS A 1 84 ? 8.648 23.377 -14.365 1.00 31.23 92 LYS A C 1
ATOM 601 O O . LYS A 1 84 ? 8.344 22.479 -15.145 1.00 32.81 92 LYS A O 1
ATOM 603 N N . ASN A 1 85 ? 7.817 24.329 -13.996 1.00 29.88 93 ASN A N 1
ATOM 604 C CA . ASN A 1 85 ? 6.487 24.464 -14.575 1.00 30.87 93 ASN A CA 1
ATOM 605 C C . ASN A 1 85 ? 6.409 25.770 -15.362 1.00 37.55 93 ASN A C 1
ATOM 606 O O . ASN A 1 85 ? 7.217 26.666 -15.101 1.00 34.14 93 ASN A O 1
ATOM 611 N N . PRO A 1 86 ? 5.499 25.888 -16.361 1.00 39.41 94 PRO A N 1
ATOM 612 C CA . PRO A 1 86 ? 5.467 27.102 -17.192 1.00 41.60 94 PRO A CA 1
ATOM 613 C C . PRO A 1 86 ? 5.270 28.419 -16.429 1.00 48.33 94 PRO A C 1
ATOM 614 O O . PRO A 1 86 ? 4.839 28.377 -15.272 1.00 46.65 94 PRO A O 1
ATOM 618 N N . PRO A 1 87 ? 5.562 29.600 -17.043 1.00 47.90 95 PRO A N 1
ATOM 619 C CA . PRO A 1 87 ? 5.357 30.875 -16.322 1.00 48.76 95 PRO A CA 1
ATOM 620 C C . PRO A 1 87 ? 3.954 31.024 -15.729 1.00 54.19 95 PRO A C 1
ATOM 621 O O . PRO A 1 87 ? 2.971 30.607 -16.342 1.00 54.55 95 PRO A O 1
ATOM 625 N N . GLY A 1 88 ? 3.893 31.557 -14.512 1.00 51.43 96 GLY A N 1
ATOM 626 C CA . GLY A 1 88 ? 2.647 31.726 -13.771 1.00 51.82 96 GLY A CA 1
ATOM 627 C C . GLY A 1 88 ? 2.340 30.555 -12.856 1.00 56.49 96 GLY A C 1
ATOM 628 O O . GLY A 1 88 ? 1.545 30.688 -11.918 1.00 56.80 96 GLY A O 1
ATOM 629 N N . MET A 1 89 ? 2.975 29.396 -13.125 1.00 51.68 97 MET A N 1
ATOM 630 C CA . MET A 1 89 ? 2.816 28.160 -12.367 1.00 50.08 97 MET A CA 1
ATOM 631 C C . MET A 1 89 ? 4.045 27.955 -11.486 1.00 49.21 97 MET A C 1
ATOM 632 O O . MET A 1 89 ? 5.16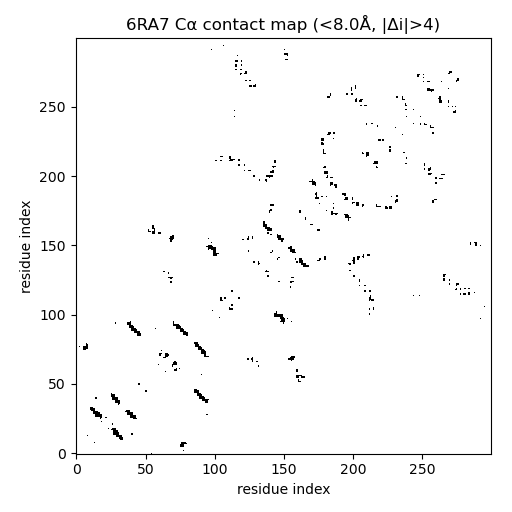8 28.215 -11.924 1.00 47.74 97 MET A O 1
ATOM 637 N N . ASP A 1 90 ? 3.829 27.513 -10.242 1.00 42.67 98 ASP A N 1
ATOM 638 C CA . ASP A 1 90 ? 4.912 27.282 -9.288 1.00 40.64 98 ASP A CA 1
ATOM 639 C C . ASP A 1 90 ? 5.747 26.074 -9.660 1.00 38.67 98 ASP A C 1
ATOM 640 O O . ASP A 1 90 ? 5.199 25.045 -10.053 1.00 38.13 98 ASP A O 1
ATOM 645 N N . ASP A 1 91 ? 7.072 26.176 -9.489 1.00 31.91 99 ASP A N 1
ATOM 646 C CA . ASP A 1 91 ? 7.942 25.025 -9.722 1.00 28.96 99 ASP A CA 1
ATOM 647 C C . ASP A 1 91 ? 7.883 24.148 -8.455 1.00 28.96 99 ASP A C 1
ATOM 648 O O . ASP A 1 91 ? 7.474 24.611 -7.385 1.00 28.81 99 ASP A O 1
ATOM 653 N N . GLN A 1 92 ? 8.244 22.885 -8.600 1.00 22.23 100 GLN A N 1
ATOM 654 C CA . GLN A 1 92 ? 8.251 21.959 -7.487 1.00 21.98 100 GLN A CA 1
ATOM 655 C C . GLN A 1 92 ? 9.673 21.628 -7.144 1.00 21.12 100 GLN A C 1
ATOM 656 O O . GLN A 1 92 ? 10.465 21.326 -8.022 1.00 20.87 100 GLN A O 1
ATOM 662 N N . LEU A 1 93 ? 9.965 21.589 -5.855 1.00 18.52 101 LEU A N 1
ATOM 663 C CA . LEU A 1 93 ? 11.280 21.252 -5.357 1.00 17.18 101 LEU A CA 1
ATOM 664 C C . LEU A 1 93 ? 11.215 19.891 -4.681 1.00 17.36 101 LEU A C 1
ATOM 665 O O . LEU A 1 93 ? 10.266 19.609 -3.943 1.00 18.05 101 LEU A O 1
ATOM 670 N N . TRP A 1 94 ? 12.193 19.046 -4.978 1.00 14.04 102 TRP A N 1
ATOM 671 C CA . TRP A 1 94 ? 12.368 17.769 -4.299 1.00 13.81 102 TRP A CA 1
ATOM 672 C C . TRP A 1 94 ? 13.623 17.829 -3.450 1.00 13.91 102 TRP A C 1
ATOM 673 O O . TRP A 1 94 ? 14.701 18.131 -3.975 1.00 14.45 102 TRP A O 1
ATOM 684 N N . LEU A 1 95 ? 13.496 17.476 -2.185 1.00 12.34 103 LEU A N 1
ATOM 685 C CA . LEU A 1 95 ? 14.645 17.339 -1.275 1.00 11.94 103 LEU A CA 1
ATOM 686 C C . LEU A 1 95 ? 14.779 15.843 -1.009 1.00 12.24 103 LEU A C 1
ATOM 687 O O . LEU A 1 95 ? 13.841 15.216 -0.486 1.00 12.23 103 LEU A O 1
ATOM 692 N N . VAL A 1 96 ? 15.914 15.254 -1.367 1.00 12.31 104 VAL A N 1
ATOM 693 C CA . VAL A 1 96 ? 16.122 13.823 -1.338 1.00 10.66 104 VAL A CA 1
ATOM 694 C C . VAL A 1 96 ? 17.064 13.462 -0.213 1.00 12.61 104 VAL A C 1
ATOM 695 O O . VAL A 1 96 ? 18.106 14.132 -0.048 1.00 12.65 104 VAL A O 1
ATOM 699 N N . MET A 1 97 ? 16.737 12.420 0.556 1.00 10.21 105 MET A N 1
ATOM 700 C CA . MET A 1 97 ? 17.560 12.028 1.679 1.00 10.79 105 MET A CA 1
ATOM 701 C C . MET A 1 97 ? 17.463 10.542 1.937 1.00 11.33 105 MET A C 1
ATOM 702 O O . MET A 1 97 ? 16.622 9.857 1.353 1.00 11.17 105 MET A O 1
ATOM 707 N N . GLU A 1 98 ? 18.286 10.057 2.864 1.00 11.05 106 GLU A N 1
ATOM 708 C CA . GLU A 1 98 ? 18.326 8.676 3.263 1.00 11.94 106 GLU A CA 1
ATOM 709 C C . GLU A 1 98 ? 16.945 8.182 3.713 1.00 12.79 106 GLU A C 1
ATOM 710 O O . GLU A 1 98 ? 16.252 8.881 4.454 1.00 12.68 106 GLU A O 1
ATOM 716 N N . PHE A 1 99 ? 16.574 6.980 3.273 1.00 11.36 107 PHE A N 1
ATOM 717 C CA . PHE A 1 99 ? 15.311 6.371 3.674 1.00 10.93 107 PHE A CA 1
ATOM 718 C C . PHE A 1 99 ? 15.490 5.575 4.952 1.00 13.64 107 PHE A C 1
ATOM 719 O O . PHE A 1 99 ? 16.317 4.660 5.018 1.00 14.82 107 PHE A O 1
ATOM 727 N N . CYS A 1 100 ? 14.725 5.920 5.982 1.00 12.06 108 CYS A N 1
ATOM 728 C CA . CYS A 1 100 ? 14.831 5.241 7.283 1.00 12.54 108 CYS A CA 1
ATOM 729 C C . CYS A 1 100 ? 13.686 4.254 7.363 1.00 14.21 108 CYS A C 1
ATOM 730 O O . CYS A 1 100 ? 12.592 4.561 7.826 1.00 13.26 108 CYS A O 1
ATOM 733 N N . GLY A 1 101 ? 13.949 3.084 6.787 1.00 15.06 109 GLY A N 1
ATOM 734 C CA . GLY A 1 101 ? 12.959 2.066 6.493 1.00 15.80 109 GLY A CA 1
ATOM 735 C C . GLY A 1 101 ? 12.178 1.469 7.635 1.00 16.98 109 GLY A C 1
ATOM 736 O O . GLY A 1 101 ? 11.098 0.908 7.406 1.00 17.69 109 GLY A O 1
ATOM 737 N N . ALA A 1 102 ? 12.704 1.559 8.857 1.00 14.35 110 ALA A N 1
ATOM 738 C CA . ALA A 1 102 ? 12.009 0.985 9.995 1.00 15.16 110 ALA A CA 1
ATOM 739 C C . ALA A 1 102 ? 10.979 1.920 10.615 1.00 14.11 110 ALA A C 1
ATOM 740 O O . ALA A 1 102 ? 10.269 1.509 11.524 1.00 14.82 110 ALA A O 1
ATOM 742 N N . GLY A 1 103 ? 10.809 3.129 10.080 1.00 13.37 111 GLY A N 1
ATOM 743 C CA . GLY A 1 103 ? 9.789 4.032 10.578 1.00 12.03 111 GLY A CA 1
ATOM 744 C C . GLY A 1 103 ? 10.188 4.883 11.775 1.00 11.63 111 GLY A C 1
ATOM 745 O O . GLY A 1 103 ? 11.370 4.936 12.144 1.00 12.33 111 GLY A O 1
ATOM 746 N N . SER A 1 104 ? 9.210 5.534 12.369 1.00 10.34 112 SER A N 1
ATOM 747 C CA . SER A 1 104 ? 9.479 6.468 13.431 1.00 9.72 112 SER A CA 1
ATOM 748 C C . SER A 1 104 ? 9.456 5.847 14.816 1.00 9.81 112 SER A C 1
ATOM 749 O O . SER A 1 104 ? 8.918 4.750 15.009 1.00 10.50 112 SER A O 1
ATOM 752 N N . VAL A 1 105 ? 9.907 6.621 15.806 1.00 9.43 113 VAL A N 1
ATOM 753 C CA . VAL A 1 105 ? 9.764 6.207 17.202 1.00 9.13 113 VAL A CA 1
ATOM 754 C C . VAL A 1 105 ? 8.274 6.161 17.564 1.00 10.46 113 VAL A C 1
ATOM 755 O O . VAL A 1 105 ? 7.849 5.280 18.314 1.00 10.23 113 VAL A O 1
ATOM 759 N N . THR A 1 106 ? 7.452 7.084 17.017 1.00 10.07 114 THR A N 1
ATOM 760 C CA . THR A 1 106 ? 6.013 7.037 17.312 1.00 10.33 114 THR A CA 1
ATOM 761 C C . THR A 1 106 ? 5.438 5.689 16.854 1.00 12.59 114 THR A C 1
ATOM 762 O O . THR A 1 106 ? 4.609 5.070 17.560 1.00 12.35 114 THR A O 1
ATOM 766 N N . ASP A 1 107 ? 5.848 5.216 15.670 1.00 11.63 115 ASP A N 1
ATOM 767 C CA . ASP A 1 107 ? 5.429 3.915 15.131 1.00 13.94 115 ASP A CA 1
ATOM 768 C C . ASP A 1 107 ? 5.934 2.782 16.005 1.00 13.95 115 ASP A C 1
ATOM 769 O O . ASP A 1 107 ? 5.172 1.823 16.257 1.00 13.42 115 ASP A O 1
ATOM 774 N N . LEU A 1 108 ? 7.172 2.863 16.507 1.00 11.78 116 LEU A N 1
ATOM 775 C CA . LEU A 1 108 ? 7.725 1.836 17.365 1.00 11.41 116 LEU A CA 1
ATOM 776 C C . LEU A 1 108 ? 6.872 1.688 18.626 1.00 11.48 116 LEU A C 1
ATOM 777 O O . LEU A 1 108 ? 6.555 0.570 19.035 1.00 12.69 116 LEU A O 1
ATOM 782 N N . ILE A 1 109 ? 6.455 2.793 19.216 1.00 9.65 117 ILE A N 1
ATOM 783 C CA . ILE A 1 109 ? 5.596 2.776 20.393 1.00 9.93 117 ILE A CA 1
ATOM 784 C C . ILE A 1 109 ? 4.236 2.182 20.051 1.00 12.30 117 ILE A C 1
ATOM 785 O O . ILE A 1 109 ? 3.723 1.344 20.806 1.00 12.55 117 ILE A O 1
ATOM 790 N N . LYS A 1 110 ? 3.641 2.612 18.931 1.00 11.72 118 LYS A N 1
ATOM 791 C CA . LYS A 1 110 ? 2.323 2.108 18.518 1.00 12.88 118 LYS A CA 1
ATOM 792 C C . LYS A 1 110 ? 2.377 0.582 18.314 1.00 15.16 118 LYS A C 1
ATOM 793 O O . LYS A 1 110 ? 1.379 -0.110 18.613 1.00 17.39 118 LYS A O 1
ATOM 799 N N . ASN A 1 111 ? 3.493 0.049 17.831 1.00 13.09 119 ASN A N 1
ATOM 800 C CA . ASN A 1 111 ? 3.659 -1.361 17.494 1.00 13.67 119 ASN A CA 1
ATOM 801 C C . ASN A 1 111 ? 4.246 -2.208 18.618 1.00 17.08 119 ASN A C 1
ATOM 802 O O . ASN A 1 111 ? 4.564 -3.388 18.392 1.00 18.87 119 ASN A O 1
ATOM 807 N N . THR A 1 112 ? 4.348 -1.644 19.818 1.00 13.60 120 THR A N 1
ATOM 808 C CA . THR A 1 112 ? 4.851 -2.370 20.980 1.00 14.02 120 THR A CA 1
ATOM 809 C C . THR A 1 112 ? 3.695 -2.607 21.941 1.00 17.06 120 THR A C 1
ATOM 810 O O . THR A 1 112 ? 2.881 -1.701 22.186 1.00 16.29 120 THR A O 1
ATOM 814 N N . LYS A 1 113 ? 3.613 -3.835 22.499 1.00 16.13 121 LYS A N 1
ATOM 815 C CA . LYS A 1 113 ? 2.557 -4.180 23.441 1.00 16.58 121 LYS A CA 1
ATOM 816 C C . LYS A 1 113 ? 2.543 -3.208 24.633 1.00 15.75 121 LYS A C 1
ATOM 817 O O . LYS A 1 113 ? 3.587 -2.942 25.235 1.00 17.18 121 LYS A O 1
ATOM 823 N N . GLY A 1 114 ? 1.368 -2.654 24.915 1.00 13.99 122 GLY A N 1
ATOM 824 C CA . GLY A 1 114 ? 1.195 -1.704 26.007 1.00 13.43 122 GLY A CA 1
ATOM 825 C C . GLY A 1 114 ? 1.662 -0.295 25.709 1.00 12.60 122 GLY A C 1
ATOM 826 O O . GLY A 1 114 ? 1.582 0.572 26.578 1.00 12.87 122 GLY A O 1
ATOM 827 N N . ASN A 1 115 ? 2.128 -0.058 24.460 1.00 12.07 123 ASN A N 1
ATOM 828 C CA . ASN A 1 115 ? 2.578 1.268 24.023 1.00 11.23 123 ASN A CA 1
ATOM 829 C C . ASN A 1 115 ? 3.590 1.896 24.978 1.00 11.17 123 ASN A C 1
ATOM 830 O O . ASN A 1 115 ? 3.445 3.028 25.461 1.00 11.95 123 ASN A O 1
ATOM 835 N N . THR A 1 116 ? 4.607 1.096 25.318 1.00 10.79 124 THR A N 1
ATOM 836 C CA . THR A 1 116 ? 5.656 1.483 26.249 1.00 11.30 124 THR A CA 1
ATOM 837 C C . THR A 1 116 ? 6.928 0.785 25.833 1.00 11.59 124 THR A C 1
ATOM 838 O O . THR A 1 116 ? 6.885 -0.407 25.498 1.00 13.11 124 THR A O 1
ATOM 842 N N . LEU A 1 117 ? 8.061 1.506 25.816 1.00 10.93 125 LEU A N 1
ATOM 843 C CA . LEU A 1 117 ? 9.339 0.876 25.460 1.00 10.16 125 LEU A CA 1
ATOM 844 C C . LEU A 1 117 ? 10.117 0.542 26.719 1.00 11.81 125 LEU A C 1
ATOM 845 O O . LEU A 1 117 ? 10.031 1.244 27.741 1.00 11.71 125 LEU A O 1
ATOM 850 N N . LYS A 1 118 ? 10.919 -0.545 26.634 1.00 12.99 126 LYS A N 1
ATOM 851 C CA . LYS A 1 118 ? 11.810 -0.949 27.713 1.00 13.42 126 LYS A CA 1
ATOM 852 C C . LYS A 1 118 ? 12.827 0.196 27.995 1.00 12.70 126 LYS A C 1
ATOM 853 O O . LYS A 1 118 ? 13.254 0.899 27.047 1.00 11.12 126 LYS A O 1
ATOM 859 N N . GLU A 1 119 ? 13.215 0.425 29.264 1.00 11.65 127 GLU A N 1
ATOM 860 C CA . GLU A 1 119 ? 14.180 1.454 29.603 1.00 12.01 127 GLU A CA 1
ATOM 861 C C . GLU A 1 119 ? 15.447 1.348 28.810 1.00 12.03 127 GLU A C 1
ATOM 862 O O . GLU A 1 119 ? 15.980 2.391 28.414 1.00 11.62 127 GLU A O 1
ATOM 868 N N . GLU A 1 120 ? 15.957 0.129 28.562 1.00 10.17 128 GLU A N 1
ATOM 869 C CA . GLU A 1 120 ? 17.220 0.023 27.824 1.00 9.63 128 GLU A CA 1
ATOM 870 C C . GLU A 1 120 ? 17.076 0.524 26.398 1.00 10.72 128 GLU A C 1
ATOM 871 O O . GLU A 1 120 ? 18.041 1.073 25.838 1.00 10.58 128 GLU A O 1
ATOM 877 N N . TRP A 1 121 ? 15.887 0.354 25.795 1.00 9.31 129 TRP A N 1
ATOM 878 C CA . TRP A 1 121 ? 15.650 0.917 24.454 1.00 9.10 129 TRP A CA 1
ATOM 879 C C . TRP A 1 121 ? 15.580 2.447 24.514 1.00 9.19 129 TRP A C 1
ATOM 880 O O . TRP A 1 121 ? 16.117 3.137 23.649 1.00 9.04 129 TRP A O 1
ATOM 891 N N . ILE A 1 122 ? 14.914 2.977 25.544 1.00 8.02 130 ILE A N 1
ATOM 892 C CA . ILE A 1 122 ? 14.800 4.424 25.690 1.00 7.96 130 ILE A CA 1
ATOM 893 C C . ILE A 1 122 ? 16.190 5.030 25.884 1.00 8.74 130 ILE A C 1
ATOM 894 O O . ILE A 1 122 ? 16.472 6.078 25.283 1.00 8.97 130 ILE A O 1
ATOM 899 N N . ALA A 1 123 ? 17.060 4.423 26.704 1.00 8.15 131 ALA A N 1
ATOM 900 C CA . ALA A 1 123 ? 18.404 4.955 26.899 1.00 8.22 131 ALA A CA 1
ATOM 901 C C . ALA A 1 123 ? 19.177 4.988 25.580 1.00 8.51 131 ALA A C 1
ATOM 902 O O . ALA A 1 123 ? 19.867 5.987 25.300 1.00 9.04 131 ALA A O 1
ATOM 904 N N . TYR A 1 124 ? 19.083 3.938 24.791 1.00 8.36 132 TYR A N 1
ATOM 905 C CA . TYR A 1 124 ? 19.793 3.893 23.527 1.00 8.30 132 TYR A CA 1
ATOM 906 C C . TYR A 1 124 ? 19.270 4.984 22.602 1.00 8.84 132 TYR A C 1
ATOM 907 O O . TYR A 1 124 ? 20.064 5.752 22.039 1.00 8.95 132 TYR A O 1
ATOM 916 N N . ILE A 1 125 ? 17.951 5.072 22.425 1.00 8.10 133 ILE A N 1
ATOM 917 C CA . ILE A 1 125 ? 17.382 6.061 21.504 1.00 8.10 133 ILE A CA 1
ATOM 918 C C . ILE A 1 125 ? 17.671 7.471 21.993 1.00 8.39 133 ILE A C 1
ATOM 919 O O . ILE A 1 125 ? 18.071 8.320 21.178 1.00 9.01 133 ILE A O 1
ATOM 924 N N . CYS A 1 126 ? 17.527 7.751 23.296 1.00 8.03 134 CYS A N 1
ATOM 925 C CA . CYS A 1 126 ? 17.843 9.098 23.803 1.00 8.08 134 CYS A CA 1
ATOM 926 C C . CYS A 1 126 ? 19.293 9.455 23.574 1.00 9.02 134 CYS A C 1
ATOM 927 O O . CYS A 1 126 ? 19.597 10.603 23.261 1.00 8.91 134 CYS A O 1
ATOM 930 N N . ARG A 1 127 ? 20.229 8.508 23.795 1.00 7.74 135 ARG A N 1
ATOM 931 C CA . ARG A 1 127 ? 21.622 8.847 23.577 1.00 8.07 135 ARG A CA 1
ATOM 932 C C . ARG A 1 127 ? 21.843 9.204 22.120 1.00 8.87 135 ARG A C 1
ATOM 933 O O . ARG A 1 127 ? 22.586 10.165 21.837 1.00 9.14 135 ARG A O 1
ATOM 941 N N . GLU A 1 128 ? 21.220 8.458 21.188 1.00 8.07 136 GLU A N 1
ATOM 942 C CA . GLU A 1 128 ? 21.440 8.746 19.777 1.00 8.63 136 GLU A CA 1
ATOM 943 C C . GLU A 1 128 ? 20.840 10.109 19.412 1.00 9.17 136 GLU A C 1
ATOM 944 O O . GLU A 1 128 ? 21.460 10.884 18.664 1.00 9.67 136 GLU A O 1
ATOM 950 N N . ILE A 1 129 ? 19.654 10.457 19.959 1.00 8.67 137 ILE A N 1
ATOM 951 C CA . ILE A 1 129 ? 19.085 11.775 19.710 1.00 8.21 137 ILE A CA 1
ATOM 952 C C . ILE A 1 129 ? 20.023 12.822 20.271 1.00 10.16 137 ILE A C 1
ATOM 953 O O . ILE A 1 129 ? 20.291 13.842 19.602 1.00 9.97 137 ILE A O 1
ATOM 958 N N . LEU A 1 130 ? 20.518 12.637 21.493 1.00 8.63 138 LEU A N 1
ATOM 959 C CA . LEU A 1 130 ? 21.433 13.612 22.083 1.00 9.40 138 LEU A CA 1
ATOM 960 C C . LEU A 1 130 ? 22.706 13.771 21.275 1.00 9.58 138 LEU A C 1
ATOM 961 O O . LEU A 1 130 ? 23.220 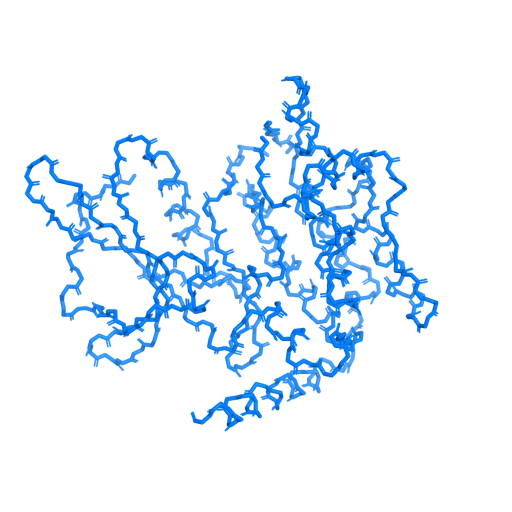14.896 21.194 1.00 9.81 138 LEU A O 1
ATOM 966 N N . ARG A 1 131 ? 23.228 12.706 20.688 1.00 8.86 139 ARG A N 1
ATOM 967 C CA . ARG A 1 131 ? 24.413 12.865 19.839 1.00 8.77 139 ARG A CA 1
ATOM 968 C C . ARG A 1 131 ? 24.093 13.705 18.607 1.00 9.63 139 ARG A C 1
ATOM 969 O O . ARG A 1 131 ? 24.891 14.556 18.201 1.00 10.05 139 ARG A O 1
ATOM 977 N N . GLY A 1 132 ? 22.928 13.483 18.004 1.00 8.22 140 GLY A N 1
ATOM 978 C CA . GLY A 1 132 ? 22.525 14.296 16.855 1.00 8.89 140 GLY A CA 1
ATOM 979 C C . GLY A 1 132 ? 22.324 15.748 17.256 1.00 8.24 140 GLY A C 1
ATOM 980 O O . GLY A 1 132 ? 22.779 16.670 16.553 1.00 9.30 140 GLY A O 1
ATOM 981 N N . LEU A 1 133 ? 21.688 15.978 18.409 1.00 8.57 141 LEU A N 1
ATOM 982 C CA . LEU A 1 133 ? 21.501 17.331 18.903 1.00 9.14 141 LEU A CA 1
ATOM 983 C C . LEU A 1 133 ? 22.814 17.994 19.262 1.00 10.31 141 LEU A C 1
ATOM 984 O O . LEU A 1 133 ? 22.967 19.200 18.997 1.00 10.02 141 LEU A O 1
ATOM 989 N N . SER A 1 134 ? 23.745 17.266 19.875 1.00 9.36 142 SER A N 1
ATOM 990 C CA . SER A 1 134 ? 25.035 17.849 20.216 1.00 10.16 142 SER A CA 1
ATOM 991 C C . SER A 1 134 ? 25.729 18.352 18.952 1.00 10.60 142 SER A C 1
ATOM 992 O O . SER A 1 134 ? 26.282 19.457 18.945 1.00 10.53 142 SER A O 1
ATOM 995 N N . HIS A 1 135 ? 25.686 17.565 17.878 1.00 9.14 143 HIS A N 1
ATOM 996 C CA . HIS A 1 135 ? 26.267 17.961 16.599 1.00 9.63 143 HIS A CA 1
ATOM 997 C C . HIS A 1 135 ? 25.586 19.230 16.080 1.00 10.05 143 HIS A C 1
ATOM 998 O O . HIS A 1 135 ? 26.261 20.203 15.719 1.00 10.60 143 HIS A O 1
ATOM 1005 N N . LEU A 1 136 ? 24.251 19.269 16.134 1.00 9.09 144 LEU A N 1
ATOM 1006 C CA . LEU A 1 136 ? 23.557 20.464 15.656 1.00 9.20 144 LEU A CA 1
ATOM 1007 C C . LEU A 1 136 ? 23.872 21.692 16.503 1.00 10.65 144 LEU A C 1
ATOM 1008 O O . LEU A 1 136 ? 24.196 22.754 15.972 1.00 10.03 144 LEU A O 1
ATOM 1013 N N . HIS A 1 137 ? 23.852 21.534 17.828 1.00 9.70 145 HIS A N 1
ATOM 1014 C CA . HIS A 1 137 ? 24.085 22.653 18.737 1.00 10.29 145 HIS A CA 1
ATOM 1015 C C . HIS A 1 137 ? 25.503 23.171 18.617 1.00 11.31 145 HIS A C 1
ATOM 1016 O O . HIS A 1 137 ? 25.722 24.381 18.728 1.00 12.99 145 HIS A O 1
ATOM 1023 N N . GLN A 1 138 ? 26.436 22.281 18.356 1.00 11.29 146 GLN A N 1
ATOM 1024 C CA . GLN A 1 138 ? 27.846 22.693 18.171 1.00 13.03 146 GLN A CA 1
ATOM 1025 C C . GLN A 1 138 ? 27.980 23.599 16.951 1.00 15.52 146 GLN A C 1
ATOM 1026 O O . GLN A 1 138 ? 28.909 24.429 16.887 1.00 15.69 146 GLN A O 1
ATOM 1032 N N . HIS A 1 139 ? 27.107 23.424 15.960 1.00 12.44 147 HIS A N 1
ATOM 1033 C CA . HIS A 1 139 ? 27.040 24.204 14.736 1.00 13.54 147 HIS A CA 1
ATOM 1034 C C . HIS A 1 139 ? 26.009 25.337 14.794 1.00 14.33 147 HIS A C 1
ATOM 1035 O O . HIS A 1 139 ? 25.683 25.955 13.769 1.00 15.12 147 HIS A O 1
ATOM 1042 N N . LYS A 1 140 ? 25.537 25.649 16.018 1.00 13.18 148 LYS A N 1
ATOM 1043 C CA . LYS A 1 140 ? 24.637 26.772 16.304 1.00 13.78 148 LYS A CA 1
ATOM 1044 C C . LYS A 1 140 ? 23.263 26.588 15.676 1.00 13.92 148 LYS A C 1
ATOM 1045 O O . LYS A 1 140 ? 22.588 27.551 15.330 1.00 14.43 148 LYS A O 1
ATOM 1051 N N . VAL A 1 141 ? 22.845 25.339 15.542 1.00 11.29 149 VAL A N 1
ATOM 1052 C CA . VAL A 1 141 ? 21.535 25.041 14.991 1.00 10.77 149 VAL A CA 1
ATOM 1053 C C . VAL A 1 141 ? 20.580 24.635 16.103 1.00 12.16 149 VAL A C 1
ATOM 1054 O O . VAL A 1 141 ? 20.971 23.861 16.984 1.00 12.93 149 VAL A O 1
ATOM 1058 N N . ILE A 1 142 ? 19.328 25.090 16.035 1.00 10.60 150 ILE A N 1
ATOM 1059 C CA . ILE A 1 142 ? 18.250 24.639 16.939 1.00 10.42 150 ILE A CA 1
ATOM 1060 C C . ILE A 1 142 ? 17.275 23.886 16.026 1.00 10.53 150 ILE A C 1
ATOM 1061 O O . ILE A 1 142 ? 16.822 24.434 15.020 1.00 10.78 150 ILE A O 1
ATOM 1066 N N . HIS A 1 143 ? 16.967 22.640 16.343 1.00 9.15 151 HIS A N 1
ATOM 1067 C CA . HIS A 1 143 ? 16.057 21.842 15.496 1.00 9.66 151 HIS A CA 1
ATOM 1068 C C . HIS A 1 143 ? 14.632 22.385 15.559 1.00 10.38 151 HIS A C 1
ATOM 1069 O O . HIS A 1 143 ? 13.987 22.627 14.523 1.00 10.36 151 HIS A O 1
ATOM 1076 N N . ARG A 1 144 ? 14.123 22.584 16.792 1.00 9.38 152 ARG A N 1
ATOM 1077 C CA . ARG A 1 144 ? 12.827 23.194 17.120 1.00 9.29 152 ARG A CA 1
ATOM 1078 C C . ARG A 1 144 ? 11.627 22.316 16.870 1.00 11.80 152 ARG A C 1
ATOM 1079 O O . ARG A 1 144 ? 10.513 22.769 17.180 1.00 12.13 152 ARG A O 1
ATOM 1087 N N . ASP A 1 145 ? 11.805 21.050 16.465 1.00 9.43 153 ASP A N 1
ATOM 1088 C CA . ASP A 1 145 ? 10.620 20.186 16.388 1.00 10.12 153 ASP A CA 1
ATOM 1089 C C . ASP A 1 145 ? 11.008 18.752 16.715 1.00 9.86 153 ASP A C 1
ATOM 1090 O O . ASP A 1 145 ? 10.685 17.784 15.999 1.00 10.59 153 ASP A O 1
ATOM 1095 N N . ILE A 1 146 ? 11.689 18.569 17.848 1.00 9.38 154 ILE A N 1
ATOM 1096 C CA . ILE A 1 146 ? 12.041 17.224 18.309 1.00 8.36 154 ILE A CA 1
ATOM 1097 C C . ILE A 1 146 ? 10.819 16.567 18.942 1.00 9.59 154 ILE A C 1
ATOM 1098 O O . ILE A 1 146 ? 10.182 17.148 19.815 1.00 10.07 154 ILE A O 1
ATOM 1103 N N . LYS A 1 147 ? 10.504 15.355 18.484 1.00 8.10 155 LYS A N 1
ATOM 1104 C CA . LYS A 1 147 ? 9.358 14.568 18.933 1.00 8.14 155 LYS A CA 1
ATOM 1105 C C . LYS A 1 147 ? 9.536 13.195 18.325 1.00 8.55 155 LYS A C 1
ATOM 1106 O O . LYS A 1 147 ? 10.296 13.053 17.350 1.00 7.90 155 LYS A O 1
ATOM 1112 N N . GLY A 1 148 ? 8.782 12.213 18.820 1.00 8.71 156 GLY A N 1
ATOM 1113 C CA . GLY A 1 148 ? 8.924 10.856 18.305 1.00 9.31 156 GLY A CA 1
ATOM 1114 C C . GLY A 1 148 ? 8.736 10.727 16.800 1.00 8.96 156 GLY A C 1
ATOM 1115 O O . GLY A 1 148 ? 9.373 9.877 16.167 1.00 9.41 156 GLY A O 1
ATOM 1116 N N . GLN A 1 149 ? 7.878 11.559 16.207 1.00 8.52 157 GLN A N 1
ATOM 1117 C CA . GLN A 1 149 ? 7.612 11.462 14.786 1.00 9.18 157 GLN A CA 1
ATOM 1118 C C . GLN A 1 149 ? 8.823 11.854 13.954 1.00 8.91 157 GLN A C 1
ATOM 1119 O O . GLN A 1 149 ? 8.950 11.430 12.801 1.00 9.67 157 GLN A O 1
ATOM 1125 N N . ASN A 1 150 ? 9.744 12.645 14.495 1.00 7.65 158 ASN A N 1
ATOM 1126 C CA . ASN A 1 150 ? 10.916 13.128 13.763 1.00 8.09 158 ASN A CA 1
ATOM 1127 C C . ASN A 1 150 ? 12.173 12.392 14.128 1.00 8.84 158 ASN A C 1
ATOM 1128 O O . ASN A 1 150 ? 13.273 12.816 13.745 1.00 9.03 158 ASN A O 1
ATOM 1133 N N . VAL A 1 151 ? 12.017 11.266 14.850 1.00 8.03 159 VAL A N 1
ATOM 1134 C CA . VAL A 1 151 ? 13.138 10.389 15.186 1.00 7.77 159 VAL A CA 1
ATOM 1135 C C . VAL A 1 151 ? 12.871 9.070 14.504 1.00 9.09 159 VAL A C 1
ATOM 1136 O O . VAL A 1 151 ? 11.883 8.399 14.832 1.00 9.41 159 VAL A O 1
ATOM 1140 N N . LEU A 1 152 ? 13.689 8.732 13.522 1.00 8.36 160 LEU A N 1
ATOM 1141 C CA . LEU A 1 152 ? 13.461 7.550 12.709 1.00 8.83 160 LEU A CA 1
ATOM 1142 C C . LEU A 1 152 ? 14.492 6.485 12.940 1.00 9.80 160 LEU A C 1
ATOM 1143 O O . LEU A 1 152 ? 15.577 6.745 13.434 1.00 10.34 160 LEU A O 1
ATOM 1148 N N . LEU A 1 153 ? 14.149 5.273 12.505 1.00 11.45 161 LEU A N 1
ATOM 1149 C CA . LEU A 1 153 ? 15.061 4.146 12.609 1.00 12.27 161 LEU A CA 1
ATOM 1150 C C . LEU A 1 153 ? 15.322 3.574 11.242 1.00 12.55 161 LEU A C 1
ATOM 1151 O O . LEU A 1 153 ? 14.412 3.459 10.428 1.00 12.63 161 LEU A O 1
ATOM 1156 N N . THR A 1 154 ? 16.549 3.124 11.013 1.00 13.07 162 THR A N 1
ATOM 1157 C CA . THR A 1 154 ? 16.886 2.408 9.799 1.00 13.27 162 THR A CA 1
ATOM 1158 C C . THR A 1 154 ? 16.604 0.932 10.057 1.00 18.04 162 THR A C 1
ATOM 1159 O O . THR A 1 154 ? 16.373 0.498 11.201 1.00 16.05 162 THR A O 1
ATOM 1163 N N . GLU A 1 155 ? 16.701 0.138 8.994 1.00 18.09 163 GLU A N 1
ATOM 1164 C CA . GLU A 1 155 ? 16.518 -1.320 9.122 1.00 18.80 163 GLU A CA 1
ATOM 1165 C C . GLU A 1 155 ? 17.561 -1.949 10.058 1.00 22.23 163 GLU A C 1
ATOM 1166 O O . GLU A 1 155 ? 17.276 -2.981 10.662 1.00 24.33 163 GLU A O 1
ATOM 1172 N N . ASN A 1 156 ? 18.738 -1.308 10.213 1.00 18.48 164 ASN A N 1
ATOM 1173 C CA . ASN A 1 156 ? 19.811 -1.735 11.119 1.00 18.52 164 ASN A CA 1
ATOM 1174 C C . ASN A 1 156 ? 19.724 -1.098 12.524 1.00 17.16 164 ASN A C 1
ATOM 1175 O O . ASN A 1 156 ? 20.677 -1.178 13.299 1.00 17.98 164 ASN A O 1
ATOM 1180 N N . ALA A 1 157 ? 18.561 -0.501 12.857 1.00 15.51 165 ALA A N 1
ATOM 1181 C CA . ALA A 1 157 ? 18.278 0.105 14.157 1.00 15.57 165 ALA A CA 1
ATOM 1182 C C . ALA A 1 157 ? 19.183 1.290 14.498 1.00 16.46 165 ALA A C 1
ATOM 1183 O O . ALA A 1 157 ? 19.455 1.549 15.670 1.00 16.44 165 ALA A O 1
ATOM 1185 N N . GLU A 1 158 ? 19.664 2.016 13.445 1.00 13.41 166 GLU A N 1
ATOM 1186 C CA . GLU A 1 158 ? 20.358 3.278 13.668 1.00 12.51 166 GLU A CA 1
ATOM 1187 C C . GLU A 1 158 ? 19.264 4.335 13.804 1.00 13.20 166 GLU A C 1
ATOM 1188 O O . GLU A 1 158 ? 18.221 4.257 13.152 1.00 15.58 166 GLU A O 1
ATOM 1194 N N . VAL A 1 159 ? 19.512 5.326 14.630 1.00 10.50 167 VAL A N 1
ATOM 1195 C CA . VAL A 1 159 ? 18.556 6.385 14.973 1.00 10.01 167 VAL A CA 1
ATOM 1196 C C . VAL A 1 159 ? 18.941 7.654 14.261 1.00 10.49 167 VAL A C 1
ATOM 1197 O O . VAL A 1 159 ? 20.095 8.100 14.363 1.00 11.12 167 VAL A O 1
ATOM 1201 N N . LYS A 1 160 ? 17.954 8.268 13.570 1.00 10.45 168 LYS A N 1
ATOM 1202 C CA . LYS A 1 160 ? 18.235 9.414 12.713 1.00 10.68 168 LYS A CA 1
ATOM 1203 C C . LYS A 1 160 ? 17.178 10.501 12.873 1.00 10.09 168 LYS A C 1
ATOM 1204 O O . LYS A 1 160 ? 15.955 10.223 12.800 1.00 11.32 168 LYS A O 1
ATOM 1210 N N . LEU A 1 161 ? 17.623 11.743 12.962 1.00 8.67 169 LEU A N 1
ATOM 1211 C CA . LEU A 1 161 ? 16.716 12.882 13.019 1.00 8.86 169 LEU A CA 1
ATOM 1212 C C . LEU A 1 161 ? 16.343 13.348 11.634 1.00 8.95 169 LEU A C 1
ATOM 1213 O O . LEU A 1 161 ? 17.192 13.359 10.714 1.00 9.34 169 LEU A O 1
ATOM 1218 N N . VAL A 1 162 ? 15.091 13.768 11.479 1.00 8.33 170 VAL A N 1
ATOM 1219 C CA . VAL A 1 162 ? 14.615 14.360 10.233 1.00 8.74 170 VAL A CA 1
ATOM 1220 C C . VAL A 1 162 ? 13.936 15.681 10.538 1.00 10.44 170 VAL A C 1
ATOM 1221 O O . VAL A 1 162 ? 13.589 16.005 11.696 1.00 10.46 170 VAL A O 1
ATOM 1225 N N . ASP A 1 163 ? 13.681 16.411 9.450 1.00 10.03 171 ASP A N 1
ATOM 1226 C CA . ASP A 1 163 ? 12.859 17.626 9.345 1.00 10.76 171 ASP A CA 1
ATOM 1227 C C . ASP A 1 163 ? 13.517 18.866 9.927 1.00 11.45 171 ASP A C 1
ATOM 1228 O O . ASP A 1 163 ? 13.256 19.245 11.088 1.00 11.79 171 ASP A O 1
ATOM 1233 N N . PHE A 1 164 ? 14.247 19.568 9.077 1.00 10.95 172 PHE A N 1
ATOM 1234 C CA . PHE A 1 164 ? 14.842 20.849 9.411 1.00 10.93 172 PHE A CA 1
ATOM 1235 C C . PHE A 1 164 ? 13.933 22.006 8.973 1.00 11.51 172 PHE A C 1
ATOM 1236 O O . PHE A 1 164 ? 14.370 23.160 8.967 1.00 12.20 172 PHE A O 1
ATOM 1244 N N . GLY A 1 165 ? 12.684 21.695 8.635 1.00 11.12 173 GLY A N 1
ATOM 1245 C CA . GLY A 1 165 ? 11.764 22.691 8.098 1.00 11.97 173 GLY A CA 1
ATOM 1246 C C . GLY A 1 165 ? 11.457 23.871 8.995 1.00 15.20 173 GLY A C 1
ATOM 1247 O O . GLY A 1 165 ? 11.035 24.917 8.478 1.00 16.02 173 GLY A O 1
ATOM 1248 N N . VAL A 1 166 ? 11.596 23.753 10.316 1.00 11.99 174 VAL A N 1
ATOM 1249 C CA . VAL A 1 166 ? 11.365 24.875 11.231 1.00 11.43 174 VAL A CA 1
ATOM 1250 C C . VAL A 1 166 ? 12.601 25.197 12.032 1.00 13.28 174 VAL A C 1
ATOM 1251 O O . VAL A 1 166 ? 12.512 25.911 13.039 1.00 13.31 174 VAL A O 1
ATOM 1255 N N . SER A 1 167 ? 13.762 24.745 11.576 1.00 11.09 175 SER A N 1
ATOM 1256 C CA . SER A 1 167 ? 14.995 24.933 12.320 1.00 10.94 175 SER A CA 1
ATOM 1257 C C . SER A 1 167 ? 15.518 26.357 12.283 1.00 12.68 175 SER A C 1
ATOM 1258 O O . SER A 1 167 ? 15.086 27.185 11.450 1.00 14.01 175 SER A O 1
ATOM 1261 N N . ALA A 1 168 ? 16.447 26.657 13.174 1.00 11.84 176 ALA A N 1
ATOM 1262 C CA . ALA A 1 168 ? 17.089 27.963 13.242 1.00 12.63 176 ALA A CA 1
ATOM 1263 C C . ALA A 1 168 ? 18.587 27.803 13.161 1.00 13.86 176 ALA A C 1
ATOM 1264 O O . ALA A 1 168 ? 19.129 26.883 13.768 1.00 12.95 176 ALA A O 1
ATOM 1266 N N . GLN A 1 169 ? 19.270 28.741 12.501 1.00 13.45 177 GLN A N 1
ATOM 1267 C CA . GLN A 1 169 ? 20.734 28.825 12.467 1.00 14.75 177 GLN A CA 1
ATOM 1268 C C . GLN A 1 169 ? 21.097 30.126 13.215 1.00 14.76 177 GLN A C 1
ATOM 1269 O O . GLN A 1 169 ? 20.727 31.220 12.752 1.00 16.87 177 GLN A O 1
ATOM 1275 N N . LEU A 1 170 ? 21.791 30.013 14.355 1.00 15.47 178 LEU A N 1
ATOM 1276 C CA . LEU A 1 170 ? 22.267 31.140 15.178 1.00 16.04 178 LEU A CA 1
ATOM 1277 C C . LEU A 1 170 ? 23.664 31.583 14.685 1.00 20.61 178 LEU A C 1
ATOM 1278 O O . LEU A 1 170 ? 24.341 30.846 13.955 1.00 20.08 178 LEU A O 1
ATOM 1283 N N . ASP A 1 171 ? 24.099 32.760 15.155 1.00 20.46 179 ASP A N 1
ATOM 1284 C CA . ASP A 1 171 ? 25.394 33.387 14.876 1.00 21.84 179 ASP A CA 1
ATOM 1285 C C . ASP A 1 171 ? 26.399 33.152 16.006 1.00 25.68 179 ASP A C 1
ATOM 1286 O O . ASP A 1 171 ? 27.608 33.268 15.777 1.00 26.09 179 ASP A O 1
ATOM 1288 N N . ARG A 1 172 ? 25.913 32.845 17.226 1.00 22.03 180 ARG A N 1
ATOM 1289 C CA . ARG A 1 172 ? 26.748 32.608 18.408 1.00 22.68 180 ARG A CA 1
ATOM 1290 C C . ARG A 1 172 ? 26.087 31.578 19.263 1.00 24.29 180 ARG A C 1
ATOM 1291 O O . ARG A 1 172 ? 24.859 31.440 19.197 1.00 22.02 180 ARG A O 1
ATOM 1304 N N . VAL A 1 174 ? 25.403 31.581 22.388 1.00 26.14 182 VAL A N 1
ATOM 1305 C CA . VAL A 1 174 ? 24.458 32.272 23.288 1.00 26.25 182 VAL A CA 1
ATOM 1306 C C . VAL A 1 174 ? 23.327 33.023 22.529 1.00 29.13 182 VAL A C 1
ATOM 1307 O O . VAL A 1 174 ? 22.591 33.811 23.135 1.00 29.03 182 VAL A O 1
ATOM 1311 N N . GLY A 1 175 ? 23.226 32.801 21.219 1.00 23.05 183 GLY A N 1
ATOM 1312 C CA . GLY A 1 175 ? 22.234 33.464 20.370 1.00 21.35 183 GLY A CA 1
ATOM 1313 C C . GLY A 1 175 ? 20.821 33.076 20.749 1.00 19.91 183 GLY A C 1
ATOM 1314 O O . GLY A 1 175 ? 20.585 31.984 21.255 1.00 18.80 183 GLY A O 1
ATOM 1315 N N . ARG A 1 176 ? 19.883 33.984 20.545 1.00 18.08 184 ARG A N 1
ATOM 1316 C CA . ARG A 1 176 ? 18.500 33.757 20.919 1.00 16.94 184 ARG A CA 1
ATOM 1317 C C . ARG A 1 176 ? 17.541 33.902 19.778 1.00 18.33 184 ARG A C 1
ATOM 1318 O O . ARG A 1 176 ? 17.826 34.573 18.768 1.00 18.68 184 ARG A O 1
ATOM 1326 N N . ARG A 1 177 ? 16.355 33.292 19.953 1.00 15.13 185 ARG A N 1
ATOM 1327 C CA . ARG A 1 177 ? 15.282 33.357 18.973 1.00 14.05 185 ARG A CA 1
ATOM 1328 C C . ARG A 1 177 ? 13.981 33.709 19.665 1.00 16.40 185 ARG A C 1
ATOM 1329 O O . ARG A 1 177 ? 13.883 33.573 20.886 1.00 16.29 185 ARG A O 1
ATOM 1337 N N . ASN A 1 178 ? 12.973 34.121 18.901 1.00 14.73 186 ASN A N 1
ATOM 1338 C CA . ASN A 1 178 ? 11.662 34.428 19.498 1.00 15.46 186 ASN A CA 1
ATOM 1339 C C . ASN A 1 178 ? 10.481 33.915 18.683 1.00 16.56 186 ASN A C 1
ATOM 1340 O O . ASN A 1 178 ? 9.345 34.274 18.985 1.00 17.19 186 ASN A O 1
ATOM 1356 N N . PHE A 1 180 ? 7.518 31.685 17.793 1.00 15.15 188 PHE A N 1
ATOM 1357 C CA . PHE A 1 180 ? 6.656 30.688 18.412 1.00 13.72 188 PHE A CA 1
ATOM 1358 C C . PHE A 1 180 ? 6.430 29.611 17.346 1.00 16.47 188 PHE A C 1
ATOM 1359 O O . PHE A 1 180 ? 5.732 29.847 16.346 1.00 18.05 188 PHE A O 1
ATOM 1367 N N . ILE A 1 181 ? 7.062 28.454 17.539 1.00 13.75 189 ILE A N 1
ATOM 1368 C CA . ILE A 1 181 ? 7.051 27.392 16.536 1.00 14.39 189 ILE A CA 1
ATOM 1369 C C . ILE A 1 181 ? 7.332 26.077 17.219 1.00 14.52 189 ILE A C 1
ATOM 1370 O O . ILE A 1 181 ? 7.955 26.046 18.288 1.00 14.57 189 ILE A O 1
ATOM 1375 N N . GLY A 1 182 ? 6.905 24.989 16.584 1.00 13.97 190 GLY A N 1
ATOM 1376 C CA . GLY A 1 182 ? 7.056 23.646 17.132 1.00 13.33 190 GLY A CA 1
ATOM 1377 C C . GLY A 1 182 ? 5.715 22.944 17.244 1.00 13.93 190 GLY A C 1
ATOM 1378 O O . GLY A 1 182 ? 4.691 23.426 16.745 1.00 15.87 190 GLY A O 1
ATOM 1379 N N . THR A 1 183 ? 5.706 21.818 17.933 1.00 11.48 191 THR A N 1
ATOM 1380 C CA . THR A 1 183 ? 4.495 21.013 18.117 1.00 11.11 191 THR A CA 1
ATOM 1381 C C . THR A 1 183 ? 4.098 21.138 19.591 1.00 12.38 191 THR A C 1
ATOM 1382 O O . THR A 1 183 ? 4.886 20.767 20.462 1.00 11.90 191 THR A O 1
ATOM 1386 N N . PRO A 1 184 ? 2.910 21.673 19.878 1.00 12.04 192 PRO A N 1
ATOM 1387 C CA . PRO A 1 184 ? 2.558 22.061 21.255 1.00 11.89 192 PRO A CA 1
ATOM 1388 C C . PRO A 1 184 ? 2.969 21.127 22.387 1.00 13.72 192 PRO A C 1
ATOM 1389 O O . PRO A 1 184 ? 3.603 21.604 23.329 1.00 12.11 192 PRO A O 1
ATOM 1393 N N . TYR A 1 185 ? 2.646 19.854 22.338 1.00 10.77 193 TYR A N 1
ATOM 1394 C CA . TYR A 1 185 ? 2.905 18.985 23.492 1.00 9.49 193 TYR A CA 1
ATOM 1395 C C . TYR A 1 185 ? 4.379 18.828 23.794 1.00 11.05 193 TYR A C 1
ATOM 1396 O O . TYR A 1 185 ? 4.732 18.529 24.941 1.00 10.40 193 TYR A O 1
ATOM 1405 N N . TRP A 1 186 ? 5.243 19.076 22.799 1.00 9.18 194 TRP A N 1
ATOM 1406 C CA . TRP A 1 186 ? 6.683 18.925 22.985 1.00 9.26 194 TRP A CA 1
ATOM 1407 C C . TRP A 1 186 ? 7.385 20.240 23.205 1.00 10.02 194 TRP A C 1
ATOM 1408 O O . TRP A 1 186 ? 8.591 20.255 23.438 1.00 10.27 194 TRP A O 1
ATOM 1419 N N . MET A 1 187 ? 6.673 21.362 23.154 1.00 10.04 195 MET A N 1
ATOM 1420 C CA . MET A 1 187 ? 7.300 22.665 23.234 1.00 10.36 195 MET A CA 1
ATOM 1421 C C . MET A 1 187 ? 7.710 23.039 24.630 1.00 10.01 195 MET A C 1
ATOM 1422 O O . MET A 1 187 ? 6.979 22.861 25.597 1.00 10.25 195 MET A O 1
ATOM 1427 N N . ALA A 1 188 ? 8.899 23.638 24.719 1.00 10.69 196 ALA A N 1
ATOM 1428 C CA . ALA A 1 188 ? 9.395 24.130 25.993 1.00 10.87 196 ALA A CA 1
ATOM 1429 C C . ALA A 1 188 ? 8.628 25.359 26.468 1.00 11.74 196 ALA A C 1
ATOM 1430 O O . ALA A 1 188 ? 8.152 26.170 25.638 1.00 11.35 196 ALA A O 1
ATOM 1432 N N . PRO A 1 189 ? 8.531 25.582 27.782 1.00 11.76 197 PRO A N 1
ATOM 1433 C CA . PRO A 1 189 ? 7.777 26.745 28.281 1.00 12.59 197 PRO A CA 1
ATOM 1434 C C . PRO A 1 189 ? 8.258 28.069 27.726 1.00 13.76 197 PRO A C 1
ATOM 1435 O O . PRO A 1 189 ? 7.429 28.945 27.420 1.00 13.30 197 PRO A O 1
ATOM 1439 N N . GLU A 1 190 ? 9.571 28.224 27.543 1.00 11.20 198 GLU A N 1
ATOM 1440 C CA . GLU A 1 190 ? 10.097 29.500 27.039 1.00 12.30 198 GLU A CA 1
ATOM 1441 C C . GLU A 1 190 ? 9.771 29.744 25.564 1.00 12.35 198 GLU A C 1
ATOM 1442 O O . GLU A 1 190 ? 9.761 30.908 25.121 1.00 13.99 198 GLU A O 1
ATOM 1448 N N . VAL A 1 191 ? 9.493 28.674 24.793 1.00 11.43 199 VAL A N 1
ATOM 1449 C CA . VAL A 1 191 ? 9.084 28.862 23.405 1.00 11.55 199 VAL A CA 1
ATOM 1450 C C . VAL A 1 191 ? 7.594 29.259 23.408 1.00 13.28 199 VAL A C 1
ATOM 1451 O O . VAL A 1 191 ? 7.175 30.167 22.688 1.00 12.79 199 VAL A O 1
ATOM 1455 N N . ILE A 1 192 ? 6.784 28.579 24.233 1.00 12.48 200 ILE A N 1
ATOM 1456 C CA . ILE A 1 192 ? 5.357 28.874 24.357 1.00 12.73 200 ILE A CA 1
ATOM 1457 C C . ILE A 1 192 ? 5.129 30.316 24.744 1.00 16.47 200 ILE A C 1
ATOM 1458 O O . ILE A 1 192 ? 4.206 30.954 24.232 1.00 16.05 200 ILE A O 1
ATOM 1463 N N . ALA A 1 193 ? 5.999 30.867 25.606 1.00 14.66 201 ALA A N 1
ATOM 1464 C CA . ALA A 1 193 ? 5.900 32.262 26.070 1.00 15.83 201 ALA A CA 1
ATOM 1465 C C . ALA A 1 193 ? 5.945 33.263 24.929 1.00 20.10 201 ALA A C 1
ATOM 1466 O O . ALA A 1 193 ? 5.415 34.366 25.074 1.00 20.71 201 ALA A O 1
ATOM 1468 N N . CYS A 1 194 ? 6.582 32.909 23.802 1.00 16.72 202 CYS A N 1
ATOM 1469 C CA . CYS A 1 194 ? 6.711 33.829 22.663 1.00 17.67 202 CYS A CA 1
ATOM 1470 C C . CYS A 1 194 ? 5.405 34.081 21.937 1.00 24.04 202 CYS A C 1
ATOM 1471 O O . CYS A 1 194 ? 5.345 35.020 21.146 1.00 26.69 202 CYS A O 1
ATOM 1474 N N . ASP A 1 195 ? 4.376 33.256 22.153 1.00 20.19 203 ASP A N 1
ATOM 1475 C CA . ASP A 1 195 ? 3.085 33.482 21.508 1.00 20.72 203 ASP A CA 1
ATOM 1476 C C . ASP A 1 195 ? 2.412 34.753 22.039 1.00 29.59 203 ASP A C 1
ATOM 1477 O O . ASP A 1 195 ? 1.954 35.562 21.237 1.00 34.30 203 ASP A O 1
ATOM 1482 N N . GLU A 1 196 ? 2.379 34.936 23.372 1.00 26.66 204 GLU A N 1
ATOM 1483 C CA . GLU A 1 196 ? 1.671 36.055 24.027 1.00 28.82 204 GLU A CA 1
ATOM 1484 C C . GLU A 1 196 ? 2.575 37.169 24.582 1.00 33.90 204 GLU A C 1
ATOM 1485 O O . GLU A 1 196 ? 2.073 38.264 24.863 1.00 36.05 204 GLU A O 1
ATOM 1487 N N . ASN A 1 197 ? 3.880 36.904 24.755 1.00 27.35 205 ASN A N 1
ATOM 1488 C CA . ASN A 1 197 ? 4.831 37.890 25.246 1.00 26.79 205 ASN A CA 1
ATOM 1489 C C . ASN A 1 197 ? 5.796 38.286 24.112 1.00 30.26 205 ASN A C 1
ATOM 1490 O O . ASN A 1 197 ? 6.710 37.513 23.811 1.00 27.52 205 ASN A O 1
ATOM 1495 N N . PRO A 1 198 ? 5.643 39.497 23.491 1.00 28.69 206 PRO A N 1
ATOM 1496 C CA . PRO A 1 198 ? 6.554 39.886 22.393 1.00 27.83 206 PRO A CA 1
ATOM 1497 C C . PRO A 1 198 ? 8.019 40.076 22.789 1.00 28.49 206 PRO A C 1
ATOM 1498 O O . PRO A 1 198 ? 8.877 40.096 21.915 1.00 27.00 206 PRO A O 1
ATOM 1502 N N . ASP A 1 199 ? 8.312 40.159 24.089 1.00 26.96 207 ASP A N 1
ATOM 1503 C CA . ASP A 1 199 ? 9.683 40.340 24.569 1.00 27.15 207 ASP A CA 1
ATOM 1504 C C . ASP A 1 199 ? 10.362 39.046 24.997 1.00 28.82 207 ASP A C 1
ATOM 1505 O O . ASP A 1 199 ? 11.552 39.055 25.315 1.00 28.13 207 ASP A O 1
ATOM 1510 N N . ALA A 1 200 ? 9.619 37.928 24.986 1.00 24.22 208 ALA A N 1
ATOM 1511 C CA . ALA A 1 200 ? 10.171 36.643 25.386 1.00 21.64 208 ALA A CA 1
ATOM 1512 C C . ALA A 1 200 ? 11.108 36.091 24.315 1.00 22.26 208 ALA A C 1
ATOM 1513 O O . ALA A 1 200 ? 10.914 36.372 23.122 1.00 20.70 208 ALA A O 1
ATOM 1515 N N . THR A 1 201 ? 12.177 35.400 24.745 1.00 17.76 209 THR A N 1
ATOM 1516 C CA . THR A 1 201 ? 13.126 34.759 23.821 1.00 16.93 209 THR A CA 1
ATOM 1517 C C . THR A 1 201 ? 13.564 33.406 24.367 1.00 17.95 209 THR A C 1
ATOM 1518 O O . THR A 1 201 ? 13.344 33.080 25.548 1.00 17.89 209 THR A O 1
ATOM 1522 N N . TYR A 1 202 ? 14.189 32.608 23.512 1.00 14.82 210 TYR A N 1
ATOM 1523 C CA . TYR A 1 202 ? 14.674 31.310 23.921 1.00 13.73 210 TYR A CA 1
ATOM 1524 C C . TYR A 1 202 ? 15.953 30.995 23.207 1.00 17.20 210 TYR A C 1
ATOM 1525 O O . TYR A 1 202 ? 16.443 31.811 22.414 1.00 17.05 210 TYR A O 1
ATOM 1534 N N . ASP A 1 203 ? 16.498 29.831 23.462 1.00 16.08 211 ASP A N 1
ATOM 1535 C CA . ASP A 1 203 ? 17.760 29.393 22.893 1.00 15.45 211 ASP A CA 1
ATOM 1536 C C . ASP A 1 203 ? 17.741 27.892 22.554 1.00 16.42 211 ASP A C 1
ATOM 1537 O O . ASP A 1 203 ? 16.667 27.297 22.492 1.00 14.66 211 ASP A O 1
ATOM 1542 N N . PHE A 1 204 ? 18.912 27.250 22.364 1.00 13.47 212 PHE A N 1
ATOM 1543 C CA . PHE A 1 204 ? 18.984 25.849 21.974 1.00 13.50 212 PHE A CA 1
ATOM 1544 C C . PHE A 1 204 ? 18.494 24.896 23.064 1.00 11.83 212 PHE A C 1
ATOM 1545 O O . PHE A 1 204 ? 18.231 23.720 22.788 1.00 12.25 212 PHE A O 1
ATOM 1553 N N . LYS A 1 205 ? 18.418 25.382 24.328 1.00 11.70 213 LYS A N 1
ATOM 1554 C CA . LYS A 1 205 ? 17.964 24.509 25.423 1.00 10.86 213 LYS A CA 1
ATOM 1555 C C . LYS A 1 205 ? 16.556 23.995 25.184 1.00 10.50 213 LYS A C 1
ATOM 1556 O O . LYS A 1 205 ? 16.188 22.962 25.739 1.00 9.80 213 LYS A O 1
ATOM 1562 N N . SER A 1 206 ? 15.772 24.691 24.352 1.00 9.65 214 SER A N 1
ATOM 1563 C CA . SER A 1 206 ? 14.421 24.255 24.035 1.00 9.07 214 SER A CA 1
ATOM 1564 C C . SER A 1 206 ? 14.432 22.832 23.450 1.00 9.45 214 SER A C 1
ATOM 1565 O O . SER A 1 206 ? 13.532 22.034 23.765 1.00 9.51 214 SER A O 1
ATOM 1568 N N . ASP A 1 207 ? 15.458 22.455 22.655 1.00 8.23 215 ASP A N 1
ATOM 1569 C CA . ASP A 1 207 ? 15.530 21.111 22.116 1.00 8.11 215 ASP A CA 1
ATOM 1570 C C . ASP A 1 207 ? 15.698 20.053 23.194 1.00 8.65 215 ASP A C 1
ATOM 1571 O O . ASP A 1 207 ? 15.247 18.928 23.015 1.00 8.82 215 ASP A O 1
ATOM 1576 N N . LEU A 1 208 ? 16.361 20.391 24.308 1.00 8.23 216 LEU A N 1
ATOM 1577 C CA . LEU A 1 208 ? 16.557 19.427 25.404 1.00 8.60 216 LEU A CA 1
ATOM 1578 C C . LEU A 1 208 ? 15.252 19.195 26.156 1.00 9.07 216 LEU A C 1
ATOM 1579 O O . LEU A 1 208 ? 15.005 18.060 26.584 1.00 9.03 216 LEU A O 1
ATOM 1584 N N . TRP A 1 209 ? 14.432 20.225 26.319 1.00 8.06 217 TRP A N 1
ATOM 1585 C CA . TRP A 1 209 ? 13.112 20.006 26.900 1.00 7.84 217 TRP A CA 1
ATOM 1586 C C . TRP A 1 209 ? 12.337 19.021 25.980 1.00 8.56 217 TRP A C 1
ATOM 1587 O O . TRP A 1 209 ? 11.747 18.053 26.432 1.00 7.75 217 TRP A O 1
ATOM 1598 N N . SER A 1 210 ? 12.335 19.300 24.668 1.00 7.52 218 SER A N 1
ATOM 1599 C CA . SER A 1 210 ? 11.605 18.431 23.735 1.00 7.10 218 SER A CA 1
ATOM 1600 C C . SER A 1 210 ? 12.104 17.005 23.788 1.00 8.06 218 SER A C 1
ATOM 1601 O O . SER A 1 210 ? 11.317 16.054 23.678 1.00 8.14 218 SER A O 1
ATOM 1604 N N . LEU A 1 211 ? 13.423 16.828 23.963 1.00 7.49 219 LEU A N 1
ATOM 1605 C CA . LEU A 1 211 ? 13.976 15.497 24.146 1.00 8.01 219 LEU A CA 1
ATOM 1606 C C . LEU A 1 211 ? 13.416 14.832 25.416 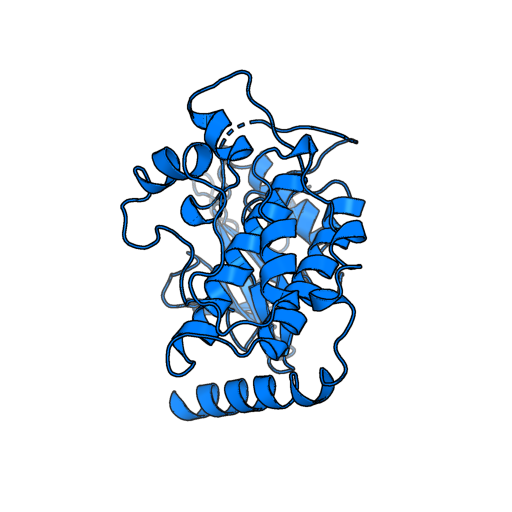1.00 8.21 219 LEU A C 1
ATOM 1607 O O . LEU A 1 211 ? 13.020 13.664 25.371 1.00 8.45 219 LEU A O 1
ATOM 1612 N N . GLY A 1 212 ? 13.328 15.559 26.529 1.00 8.15 220 GLY A N 1
ATOM 1613 C CA . GLY A 1 212 ? 12.746 14.966 27.736 1.00 8.41 220 GLY A CA 1
ATOM 1614 C C . GLY A 1 212 ? 11.296 14.550 27.519 1.00 8.04 220 GLY A C 1
ATOM 1615 O O . GLY A 1 212 ? 10.870 13.477 27.996 1.00 8.81 220 GLY A O 1
ATOM 1616 N N . ILE A 1 213 ? 10.522 15.364 26.785 1.00 7.94 221 ILE A N 1
ATOM 1617 C CA . ILE A 1 213 ? 9.140 14.987 26.491 1.00 7.45 221 ILE A CA 1
ATOM 1618 C C . ILE A 1 213 ? 9.105 13.736 25.615 1.00 7.51 221 ILE A C 1
ATOM 1619 O O . ILE A 1 213 ? 8.240 12.862 25.802 1.00 8.32 221 ILE A O 1
ATOM 1624 N N . THR A 1 214 ? 10.031 13.636 24.652 1.00 7.14 222 THR A N 1
ATOM 1625 C CA . THR A 1 214 ? 10.126 12.468 23.785 1.00 7.32 222 THR A CA 1
ATOM 1626 C C . THR A 1 214 ? 10.464 11.229 24.609 1.00 8.21 222 THR A C 1
ATOM 1627 O O . THR A 1 214 ? 9.974 10.118 24.304 1.00 8.05 222 THR A O 1
ATOM 1631 N N . ALA A 1 215 ? 11.299 11.358 25.628 1.00 7.65 223 ALA A N 1
ATOM 1632 C CA . ALA A 1 215 ? 11.585 10.220 26.506 1.00 8.34 223 ALA A CA 1
ATOM 1633 C C . ALA A 1 215 ? 10.329 9.801 27.265 1.00 8.65 223 ALA A C 1
ATOM 1634 O O . ALA A 1 215 ? 10.071 8.587 27.420 1.00 7.98 223 ALA A O 1
ATOM 1636 N N . ILE A 1 216 ? 9.531 10.771 27.772 1.00 8.07 224 ILE A N 1
ATOM 1637 C CA . ILE A 1 216 ? 8.244 10.415 28.382 1.00 8.33 224 ILE A CA 1
ATOM 1638 C C . ILE A 1 216 ? 7.310 9.767 27.353 1.00 9.08 224 ILE A C 1
ATOM 1639 O O . ILE A 1 216 ? 6.619 8.786 27.680 1.00 9.36 224 ILE A O 1
ATOM 1644 N N . GLU A 1 217 ? 7.304 10.225 26.126 1.00 8.26 225 GLU A N 1
ATOM 1645 C CA . GLU A 1 217 ? 6.503 9.658 25.063 1.00 8.94 225 GLU A CA 1
ATOM 1646 C C . GLU A 1 217 ? 6.875 8.174 24.877 1.00 9.02 225 GLU A C 1
ATOM 1647 O O . GLU A 1 217 ? 6.003 7.324 24.735 1.00 9.38 225 GLU A O 1
ATOM 1653 N N . MET A 1 218 ? 8.175 7.855 24.873 1.00 8.21 226 MET A N 1
ATOM 1654 C CA . MET A 1 218 ? 8.574 6.447 24.739 1.00 7.83 226 MET A CA 1
ATOM 1655 C C . MET A 1 218 ? 8.196 5.605 25.954 1.00 9.11 226 MET A C 1
ATOM 1656 O O . MET A 1 218 ? 7.865 4.438 25.798 1.00 9.29 226 MET A O 1
ATOM 1661 N N . ALA A 1 219 ? 8.286 6.184 27.150 1.00 8.56 227 ALA A N 1
ATOM 1662 C CA . ALA A 1 219 ? 7.999 5.454 28.370 1.00 8.46 227 ALA A CA 1
ATOM 1663 C C . ALA A 1 219 ? 6.498 5.215 28.558 1.00 10.69 227 ALA A C 1
ATOM 1664 O O . ALA A 1 219 ? 6.069 4.122 28.958 1.00 10.59 227 ALA A O 1
ATOM 1666 N N . GLU A 1 220 ? 5.702 6.270 28.365 1.00 9.82 228 GLU A N 1
ATOM 1667 C CA . GLU A 1 220 ? 4.265 6.237 28.662 1.00 10.46 228 GLU A CA 1
ATOM 1668 C C . GLU A 1 220 ? 3.386 6.128 27.446 1.00 12.72 228 GLU A C 1
ATOM 1669 O O . GLU A 1 220 ? 2.178 5.861 27.622 1.00 13.01 228 GLU A O 1
ATOM 1675 N N . GLY A 1 221 ? 3.930 6.243 26.262 1.00 10.86 229 GLY A N 1
ATOM 1676 C CA . GLY A 1 221 ? 3.194 6.080 25.029 1.00 10.99 229 GLY A CA 1
ATOM 1677 C C . GLY A 1 221 ? 2.717 7.344 24.381 1.00 12.32 229 GLY A C 1
ATOM 1678 O O . GLY A 1 221 ? 2.267 7.319 23.241 1.00 15.50 229 GLY A O 1
ATOM 1679 N N . ALA A 1 222 ? 2.780 8.453 25.119 1.00 11.19 230 ALA A N 1
ATOM 1680 C CA . ALA A 1 222 ? 2.302 9.726 24.619 1.00 11.51 230 ALA A CA 1
ATOM 1681 C C . ALA A 1 222 ? 2.970 10.794 25.456 1.00 10.72 230 ALA A C 1
ATOM 1682 O O . ALA A 1 222 ? 3.334 10.543 26.598 1.00 10.69 230 ALA A O 1
ATOM 1684 N N . PRO A 1 223 ? 3.066 12.028 24.945 1.00 10.23 231 PRO A N 1
ATOM 1685 C CA . PRO A 1 223 ? 3.619 13.107 25.763 1.00 10.08 231 PRO A CA 1
ATOM 1686 C C . PRO A 1 223 ? 2.603 13.479 26.847 1.00 11.30 231 PRO A C 1
ATOM 1687 O O . PRO A 1 223 ? 1.398 13.185 26.713 1.00 12.35 231 PRO A O 1
ATOM 1691 N N . PRO A 1 224 ? 3.035 14.156 27.906 1.00 10.69 232 PRO A N 1
ATOM 1692 C CA . PRO A 1 224 ? 2.059 14.669 28.893 1.00 11.72 232 PRO A CA 1
ATOM 1693 C C . PRO A 1 224 ? 1.009 15.551 28.191 1.00 12.97 232 PRO A C 1
ATOM 1694 O O . PRO A 1 224 ? 1.267 16.233 27.175 1.00 13.12 232 PRO A O 1
ATOM 1698 N N . LEU A 1 225 ? -0.209 15.505 28.727 1.00 13.35 233 LEU A N 1
ATOM 1699 C CA . LEU A 1 225 ? -1.342 16.340 28.272 1.00 14.21 233 LEU A CA 1
ATOM 1700 C C . LEU A 1 225 ? -1.855 16.023 26.870 1.00 17.72 233 LEU A C 1
ATOM 1701 O O . LEU A 1 225 ? -2.608 16.809 26.290 1.00 17.05 233 LEU A O 1
ATOM 1706 N N A CYS A 1 226 ? -1.457 14.859 26.299 0.50 15.09 234 CYS A N 1
ATOM 1707 N N B CYS A 1 226 ? -1.480 14.841 26.339 0.50 17.32 234 CYS A N 1
ATOM 1708 C CA A CYS A 1 226 ? -1.844 14.449 24.939 0.50 16.30 234 CYS A CA 1
ATOM 1709 C CA B CYS A 1 226 ? -1.851 14.365 25.005 0.50 19.53 234 CYS A CA 1
ATOM 1710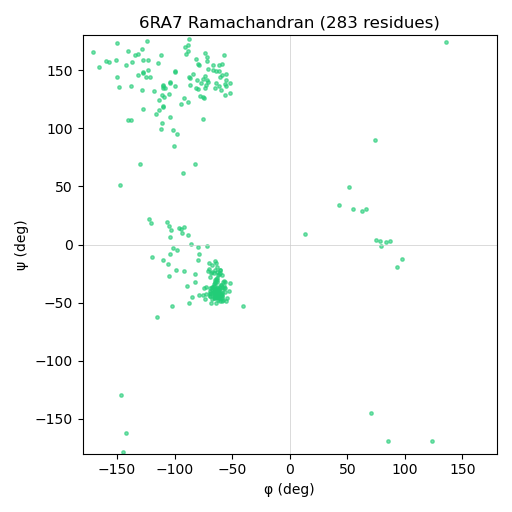 C C A CYS A 1 226 ? -3.365 14.352 24.734 0.50 23.22 234 CYS A C 1
ATOM 1711 C C B CYS A 1 226 ? -3.352 14.365 24.758 0.50 24.49 234 CYS A C 1
ATOM 1712 O O A CYS A 1 226 ? -3.825 14.597 23.622 0.50 24.23 234 CYS A O 1
ATOM 1713 O O B CYS A 1 226 ? -3.779 14.644 23.640 0.50 24.97 234 CYS A O 1
ATOM 1718 N N . ASP A 1 227 ? -4.120 14.049 25.808 1.00 22.46 235 ASP A N 1
ATOM 1719 C CA . ASP A 1 227 ? -5.593 13.933 25.801 1.00 23.88 235 ASP A CA 1
ATOM 1720 C C . ASP A 1 227 ? -6.305 15.284 25.897 1.00 29.35 235 ASP A C 1
ATOM 1721 O O . ASP A 1 227 ? -7.509 15.322 26.180 1.00 31.39 235 ASP A O 1
ATOM 1723 N N . MET A 1 228 ? -5.594 16.386 25.685 1.00 21.70 236 MET A N 1
ATOM 1724 C CA . MET A 1 228 ? -6.293 17.650 25.705 1.00 21.52 236 MET A CA 1
ATOM 1725 C C . MET A 1 228 ? -6.008 18.427 24.463 1.00 21.47 236 MET A C 1
ATOM 1726 O O . MET A 1 228 ? -5.014 18.185 23.778 1.00 20.18 236 MET A O 1
ATOM 1731 N N . HIS A 1 229 ? -6.898 19.363 24.155 1.00 18.88 237 HIS A N 1
ATOM 1732 C CA . HIS A 1 229 ? -6.761 20.206 22.995 1.00 17.85 237 HIS A CA 1
ATOM 1733 C C . HIS A 1 229 ? -5.396 20.892 23.069 1.00 18.73 237 HIS A C 1
ATOM 1734 O O . HIS A 1 229 ? -4.970 21.285 24.168 1.00 15.38 237 HIS A O 1
ATOM 1741 N N . PRO A 1 230 ? -4.706 21.063 21.938 1.00 17.54 238 PRO A N 1
ATOM 1742 C CA . PRO A 1 230 ? -3.382 21.705 21.994 1.00 16.79 238 PRO A CA 1
ATOM 1743 C C . PRO A 1 230 ? -3.379 23.097 22.651 1.00 18.09 238 PRO A C 1
ATOM 1744 O O . PRO A 1 230 ? -2.393 23.407 23.318 1.00 15.62 238 PRO A O 1
ATOM 1748 N N A MET A 1 231 ? -4.448 23.900 22.509 0.50 17.23 239 MET A N 1
ATOM 1749 N N B MET A 1 231 ? -4.438 23.912 22.513 0.50 15.87 239 MET A N 1
ATOM 1750 C CA A MET A 1 231 ? -4.497 25.211 23.160 0.50 18.46 239 MET A CA 1
ATOM 1751 C CA B MET A 1 231 ? -4.447 25.225 23.172 0.50 16.42 239 MET A CA 1
ATOM 1752 C C A MET A 1 231 ? -4.497 25.095 24.679 0.50 17.59 239 MET A C 1
ATOM 1753 C C B MET A 1 231 ? -4.464 25.089 24.690 0.50 16.57 239 MET A C 1
ATOM 1754 O O A MET A 1 231 ? -3.936 25.959 25.358 0.50 16.10 239 MET A O 1
ATOM 1755 O O B MET A 1 231 ? -3.891 25.936 25.382 0.50 15.05 239 MET A O 1
ATOM 1764 N N . ARG A 1 232 ? -5.120 24.034 25.210 1.00 14.21 240 ARG A N 1
ATOM 1765 C CA . ARG A 1 232 ? -5.168 23.794 26.642 1.00 13.60 240 ARG A CA 1
ATOM 1766 C C . ARG A 1 232 ? -3.799 23.314 27.098 1.00 13.65 240 ARG A C 1
ATOM 1767 O O . ARG A 1 232 ? -3.327 23.744 28.147 1.00 13.92 240 ARG A O 1
ATOM 1775 N N . ALA A 1 233 ? -3.137 22.446 26.312 1.00 12.15 241 ALA A N 1
ATOM 1776 C CA . ALA A 1 233 ? -1.791 22.034 26.704 1.00 12.56 241 ALA A CA 1
ATOM 1777 C C . ALA A 1 233 ? -0.850 23.253 26.698 1.00 13.72 241 ALA A C 1
ATOM 1778 O O . ALA A 1 233 ? -0.052 23.417 27.630 1.00 12.43 241 ALA A O 1
ATOM 1780 N N . LEU A 1 234 ? -0.942 24.117 25.691 1.00 11.72 242 LEU A N 1
ATOM 1781 C CA . LEU A 1 234 ? -0.089 25.317 25.641 1.00 12.00 242 LEU A CA 1
ATOM 1782 C C . LEU A 1 234 ? -0.299 26.187 26.878 1.00 13.57 242 LEU A C 1
ATOM 1783 O O . LEU A 1 234 ? 0.660 26.777 27.371 1.00 13.97 242 LEU A O 1
ATOM 1788 N N . PHE A 1 235 ? -1.541 26.303 27.343 1.00 11.02 243 PHE A N 1
ATOM 1789 C CA . PHE A 1 235 ? -1.861 27.075 28.540 1.00 11.29 243 PHE A CA 1
ATOM 1790 C C . PHE A 1 235 ? -1.223 26.435 29.785 1.00 11.70 243 PHE A C 1
ATOM 1791 O O . PHE A 1 235 ? -0.708 27.161 30.651 1.00 12.41 243 PHE A O 1
ATOM 1799 N N . LEU A 1 236 ? -1.255 25.092 29.886 1.00 11.06 244 LEU A N 1
ATOM 1800 C CA . LEU A 1 236 ? -0.791 24.418 31.083 1.00 11.19 244 LEU A CA 1
ATOM 1801 C C . LEU A 1 236 ? 0.709 24.192 31.198 1.00 12.82 244 LEU A C 1
ATOM 1802 O O . LEU A 1 236 ? 1.244 24.188 32.319 1.00 12.23 244 LEU A O 1
ATOM 1807 N N . ILE A 1 237 ? 1.402 23.988 30.084 1.00 10.76 245 ILE A N 1
ATOM 1808 C CA . ILE A 1 237 ? 2.831 23.663 30.171 1.00 10.89 245 ILE A CA 1
ATOM 1809 C C . ILE A 1 237 ? 3.629 24.704 30.993 1.00 14.04 245 ILE A C 1
ATOM 1810 O O . ILE A 1 237 ? 4.448 24.297 31.823 1.00 13.57 245 ILE A O 1
ATOM 1815 N N . PRO A 1 238 ? 3.460 26.012 30.805 1.00 12.02 246 PRO A N 1
ATOM 1816 C CA . PRO A 1 238 ? 4.270 26.952 31.609 1.00 13.68 246 PRO A CA 1
ATOM 1817 C C . PRO A 1 238 ? 3.900 27.010 33.088 1.00 15.37 246 PRO A C 1
ATOM 1818 O O . PRO A 1 238 ? 4.692 27.518 33.883 1.00 16.76 246 PRO A O 1
ATOM 1822 N N . ARG A 1 239 ? 2.675 26.583 33.456 1.00 12.19 247 ARG A N 1
ATOM 1823 C CA . ARG A 1 239 ? 2.196 26.744 34.818 1.00 11.77 247 ARG A CA 1
ATOM 1824 C C . ARG A 1 239 ? 2.191 25.487 35.634 1.00 13.87 247 ARG A C 1
ATOM 1825 O O . ARG A 1 239 ? 2.223 25.580 36.864 1.00 15.53 247 ARG A O 1
ATOM 1833 N N . ASN A 1 240 ? 2.070 24.323 35.007 1.00 13.21 248 ASN A N 1
ATOM 1834 C CA . ASN A 1 240 ? 2.120 23.068 35.735 1.00 13.74 248 ASN A CA 1
ATOM 1835 C C . ASN A 1 240 ? 3.535 22.787 36.203 1.00 14.40 248 ASN A C 1
ATOM 1836 O O . ASN A 1 240 ? 4.499 23.226 35.568 1.00 13.26 248 ASN A O 1
ATOM 1841 N N . PRO A 1 241 ? 3.710 21.955 37.241 1.00 14.82 249 PRO A N 1
ATOM 1842 C CA . PRO A 1 241 ? 5.069 21.520 37.575 1.00 14.68 249 PRO A CA 1
ATOM 1843 C C . PRO A 1 241 ? 5.682 20.794 36.365 1.00 12.84 249 PRO A C 1
ATOM 1844 O O . PRO A 1 241 ? 4.971 20.237 35.525 1.00 14.15 249 PRO A O 1
ATOM 1848 N N . ALA A 1 242 ? 6.988 20.790 36.286 1.00 12.42 250 ALA A N 1
ATOM 1849 C CA . ALA A 1 242 ? 7.630 20.073 35.183 1.00 13.35 250 ALA A CA 1
ATOM 1850 C C . ALA A 1 242 ? 7.175 18.622 35.191 1.00 13.63 250 ALA A C 1
ATOM 1851 O O . ALA A 1 242 ? 7.014 18.014 36.258 1.00 13.55 250 ALA A O 1
ATOM 1853 N N . PRO A 1 243 ? 6.885 18.044 34.027 1.00 11.59 251 PRO A N 1
ATOM 1854 C CA . PRO A 1 243 ? 6.440 16.648 34.008 1.00 11.24 251 PRO A CA 1
ATOM 1855 C C . PRO A 1 243 ? 7.483 15.696 34.565 1.00 12.14 251 PRO A C 1
ATOM 1856 O O . PRO A 1 243 ? 8.700 15.902 34.470 1.00 12.77 251 PRO A O 1
ATOM 1860 N N . ARG A 1 244 ? 6.950 14.619 35.167 1.00 13.35 252 ARG A N 1
ATOM 1861 C CA . ARG A 1 244 ? 7.772 13.530 35.687 1.00 13.99 252 ARG A CA 1
ATOM 1862 C C . ARG A 1 244 ? 7.123 12.234 35.245 1.00 16.32 252 ARG A C 1
ATOM 1863 O O . ARG A 1 244 ? 5.948 12.214 34.898 1.00 15.83 252 ARG A O 1
ATOM 1871 N N . LEU A 1 245 ? 7.883 11.137 35.301 1.00 14.46 253 LEU A N 1
ATOM 1872 C CA . LEU A 1 245 ? 7.272 9.834 35.032 1.00 14.65 253 LEU A CA 1
ATOM 1873 C C . LEU A 1 245 ? 6.254 9.562 36.145 1.00 18.82 253 LEU A C 1
ATOM 1874 O O . LEU A 1 245 ? 6.528 9.843 37.323 1.00 19.73 253 LEU A O 1
ATOM 1879 N N . LYS A 1 246 ? 5.089 9.103 35.768 1.00 17.10 254 LYS A N 1
ATOM 1880 C CA . LYS A 1 246 ? 4.016 8.852 36.741 1.00 18.15 254 LYS A CA 1
ATOM 1881 C C . LYS A 1 246 ? 4.285 7.682 37.680 1.00 22.56 254 LYS A C 1
ATOM 1882 O O . LYS A 1 246 ? 3.986 7.768 38.880 1.00 23.17 254 LYS A O 1
ATOM 1888 N N . SER A 1 247 ? 4.780 6.574 37.134 1.00 16.91 255 SER A N 1
ATOM 1889 C CA . SER A 1 247 ? 5.009 5.343 37.877 1.00 16.18 255 SER A CA 1
ATOM 1890 C C . SER A 1 247 ? 6.365 5.304 38.527 1.00 20.92 255 SER A C 1
ATOM 1891 O O . SER A 1 247 ? 7.353 5.775 37.945 1.00 19.91 255 SER A O 1
ATOM 1894 N N . LYS A 1 248 ? 6.426 4.709 39.730 1.00 20.20 256 LYS A N 1
ATOM 1895 C CA . LYS A 1 248 ? 7.676 4.512 40.433 1.00 21.08 256 LYS A CA 1
ATOM 1896 C C . LYS A 1 248 ? 8.288 3.177 40.003 1.00 19.72 256 LYS A C 1
ATOM 1897 O O . LYS A 1 248 ? 9.318 2.796 40.556 1.00 22.24 256 LYS A O 1
ATOM 1899 N N . LYS A 1 249 ? 7.715 2.489 38.969 1.00 15.72 257 LYS A N 1
ATOM 1900 C CA . LYS A 1 249 ? 8.317 1.237 38.479 1.00 15.01 257 LYS A CA 1
ATOM 1901 C C . LYS A 1 249 ? 9.646 1.492 37.779 1.00 16.25 257 LYS A C 1
ATOM 1902 O O . LYS A 1 249 ? 10.487 0.598 37.699 1.00 17.78 257 LYS A O 1
ATOM 1908 N N . TRP A 1 250 ? 9.802 2.692 37.204 1.00 14.28 258 TRP A N 1
ATOM 1909 C CA . TRP A 1 250 ? 10.989 3.088 36.462 1.00 13.64 258 TRP A CA 1
ATOM 1910 C C . TRP A 1 250 ? 12.176 3.183 37.393 1.00 15.53 258 TRP A C 1
ATOM 1911 O O . TRP A 1 250 ? 12.016 3.561 38.557 1.00 17.49 258 TRP A O 1
ATOM 1922 N N . SER A 1 251 ? 13.375 2.935 36.867 1.00 13.97 259 SER A N 1
ATOM 1923 C CA . SER A 1 251 ? 14.573 3.053 37.698 1.00 13.97 259 SER A CA 1
ATOM 1924 C C . SER A 1 251 ? 14.716 4.485 38.192 1.00 15.06 259 SER A C 1
ATOM 1925 O O . SER A 1 251 ? 14.286 5.451 37.544 1.00 14.95 259 SER A O 1
ATOM 1928 N N . LYS A 1 252 ? 15.406 4.635 39.334 1.00 16.55 260 LYS A N 1
ATOM 1929 C CA . LYS A 1 252 ? 15.666 5.980 39.849 1.00 16.02 260 LYS A CA 1
ATOM 1930 C C . LYS A 1 252 ? 16.569 6.739 38.865 1.00 15.44 260 LYS A C 1
ATOM 1931 O O . LYS A 1 252 ? 16.417 7.936 38.722 1.00 16.40 260 LYS A O 1
ATOM 1935 N N . LYS A 1 253 ? 17.476 6.034 38.171 1.00 15.13 261 LYS A N 1
ATOM 1936 C CA . LYS A 1 253 ? 18.366 6.593 37.153 1.00 14.67 261 LYS A CA 1
ATOM 1937 C C . LYS A 1 253 ? 17.523 7.271 36.009 1.00 14.57 261 LYS A C 1
ATOM 1938 O O . LYS A 1 253 ? 17.795 8.396 35.584 1.00 13.17 261 LYS A O 1
ATOM 1944 N N . PHE A 1 254 ? 16.486 6.570 35.504 1.00 12.18 262 PHE A N 1
ATOM 1945 C CA . PHE A 1 254 ? 15.664 7.131 34.441 1.00 10.91 262 PHE A CA 1
ATOM 1946 C C . PHE A 1 254 ? 14.831 8.306 34.987 1.00 11.68 262 PHE A C 1
ATOM 1947 O O . PHE A 1 254 ? 14.736 9.340 34.329 1.00 11.90 262 PHE A O 1
ATOM 1955 N N . GLN A 1 255 ? 14.262 8.141 36.199 1.00 12.85 263 GLN A N 1
ATOM 1956 C CA . GLN A 1 255 ? 13.508 9.250 36.813 1.00 13.77 263 GLN A CA 1
ATOM 1957 C C . GLN A 1 255 ? 14.380 10.505 36.925 1.00 14.42 263 GLN A C 1
ATOM 1958 O O . GLN A 1 255 ? 13.943 11.610 36.577 1.00 14.39 263 GLN A O 1
ATOM 1964 N N . SER A 1 256 ? 15.647 10.303 37.304 1.00 14.93 264 SER A N 1
ATOM 1965 C CA . SER A 1 256 ? 16.631 11.379 37.428 1.00 15.23 264 SER A CA 1
ATOM 1966 C C . SER A 1 256 ? 16.947 12.023 36.071 1.00 15.21 264 SER A C 1
ATOM 1967 O O . SER A 1 256 ? 17.061 13.253 35.957 1.00 15.29 264 SER A O 1
ATOM 1970 N N . PHE A 1 257 ? 17.047 11.220 34.995 1.00 12.92 265 PHE A N 1
ATOM 1971 C CA . PHE A 1 257 ? 17.302 11.778 33.685 1.00 11.73 265 PHE A CA 1
ATOM 1972 C C . PHE A 1 257 ? 16.155 12.713 33.265 1.00 13.46 265 PHE A C 1
ATOM 1973 O O . PHE A 1 257 ? 16.386 13.799 32.725 1.00 13.70 265 PHE A O 1
ATOM 1981 N N . ILE A 1 258 ? 14.900 12.272 33.467 1.00 12.12 266 ILE A N 1
ATOM 1982 C CA . ILE A 1 258 ? 13.740 13.094 33.091 1.00 12.46 266 ILE A CA 1
ATOM 1983 C C . ILE A 1 258 ? 13.764 14.402 33.917 1.00 14.32 266 ILE A C 1
ATOM 1984 O O . ILE A 1 258 ? 13.546 15.478 33.349 1.00 13.90 266 ILE A O 1
ATOM 1989 N N . GLU A 1 259 ? 14.053 14.297 35.218 1.00 13.36 267 GLU A N 1
ATOM 1990 C CA . GLU A 1 259 ? 14.160 15.482 36.096 1.00 15.15 267 GLU A CA 1
ATOM 1991 C C . GLU A 1 259 ? 15.237 16.450 35.545 1.00 21.13 267 GLU A C 1
ATOM 1992 O O . GLU A 1 259 ? 15.089 17.663 35.671 1.00 21.04 267 GLU A O 1
ATOM 1995 N N . SER A 1 260 ? 16.298 15.929 34.901 1.00 17.58 268 SER A N 1
ATOM 1996 C CA . SER A 1 260 ? 17.384 16.749 34.336 1.00 17.49 268 SER A CA 1
ATOM 1997 C C . SER A 1 260 ? 17.017 17.485 33.038 1.00 24.16 268 SER A C 1
ATOM 1998 O O . SER A 1 260 ? 17.394 18.655 32.928 1.00 25.38 268 SER A O 1
ATOM 2001 N N . CYS A 1 261 ? 16.333 16.856 32.050 1.00 15.39 269 CYS A N 1
ATOM 2002 C CA . CYS A 1 261 ? 15.923 17.518 30.792 1.00 15.00 269 CYS A CA 1
ATOM 2003 C C . CYS A 1 261 ? 14.845 18.513 31.171 1.00 17.51 269 CYS A C 1
ATOM 2004 O O . CYS A 1 261 ? 14.769 19.565 30.540 1.00 18.26 269 CYS A O 1
ATOM 2007 N N . LEU A 1 262 ? 13.880 18.106 32.033 1.00 11.91 270 LEU A N 1
ATOM 2008 C CA . LEU A 1 262 ? 12.692 18.877 32.177 1.00 11.12 270 LEU A CA 1
ATOM 2009 C C . LEU A 1 262 ? 12.766 19.877 33.295 1.00 12.46 270 LEU A C 1
ATOM 2010 O O . LEU A 1 262 ? 12.008 19.821 34.257 1.00 16.09 270 LEU A O 1
ATOM 2015 N N . VAL A 1 263 ? 13.691 20.784 33.161 1.00 9.96 271 VAL A N 1
ATOM 2016 C CA . VAL A 1 263 ? 13.839 21.945 34.041 1.00 10.11 271 VAL A CA 1
ATOM 2017 C C . VAL A 1 263 ? 13.079 23.074 33.336 1.00 11.58 271 VAL A C 1
ATOM 2018 O O . VAL A 1 263 ? 13.439 23.457 32.218 1.00 10.17 271 VAL A O 1
ATOM 2022 N N . LYS A 1 264 ? 12.062 23.645 34.002 1.00 10.21 272 LYS A N 1
ATOM 2023 C CA . LYS A 1 264 ? 11.269 24.659 33.343 1.00 10.04 272 LYS A CA 1
ATOM 2024 C C . LYS A 1 264 ? 12.065 25.896 33.015 1.00 12.19 272 LYS A C 1
ATOM 2025 O O . LYS A 1 264 ? 11.894 26.442 31.919 1.00 12.97 272 LYS A O 1
ATOM 2031 N N . ASN A 1 265 ? 12.892 26.386 33.977 1.00 10.94 273 ASN A N 1
ATOM 2032 C CA . ASN A 1 265 ? 13.686 27.583 33.753 1.00 11.96 273 ASN A CA 1
ATOM 2033 C C . ASN A 1 265 ? 14.854 27.191 32.846 1.00 12.70 273 ASN A C 1
ATOM 2034 O O . ASN A 1 265 ? 15.780 26.501 33.288 1.00 12.89 273 ASN A O 1
ATOM 2039 N N . HIS A 1 266 ? 14.825 27.622 31.603 1.00 11.79 274 HIS A N 1
ATOM 2040 C CA . HIS A 1 266 ? 15.818 27.165 30.637 1.00 12.61 274 HIS A CA 1
ATOM 2041 C C . HIS A 1 266 ? 17.227 27.609 30.953 1.00 14.17 274 HIS A C 1
ATOM 2042 O O . HIS A 1 266 ? 18.161 26.902 30.578 1.00 15.01 274 HIS A O 1
ATOM 2049 N N . SER A 1 267 ? 17.379 28.708 31.692 1.00 14.52 275 SER A N 1
ATOM 2050 C CA . SER A 1 267 ? 18.722 29.142 32.073 1.00 15.27 275 SER A CA 1
ATOM 2051 C C . SER A 1 267 ? 19.407 28.119 32.922 1.00 17.21 275 SER A C 1
ATOM 2052 O O . SER A 1 267 ? 20.639 28.056 32.889 1.00 19.85 275 SER A O 1
ATOM 2055 N N . GLN A 1 268 ? 18.635 27.288 33.654 1.00 13.26 276 GLN A N 1
ATOM 2056 C CA . GLN A 1 268 ? 19.089 26.243 34.544 1.00 14.24 276 GLN A CA 1
ATOM 2057 C C . GLN A 1 268 ? 18.943 24.853 33.977 1.00 13.97 276 GLN A C 1
ATOM 2058 O O . GLN A 1 268 ? 19.183 23.876 34.676 1.00 15.39 276 GLN A O 1
ATOM 2064 N N . ARG A 1 269 ? 18.546 24.759 32.715 1.00 11.04 277 ARG A N 1
ATOM 2065 C CA . ARG A 1 269 ? 18.414 23.453 32.074 1.00 10.26 277 ARG A CA 1
ATOM 2066 C C . ARG A 1 269 ? 19.781 23.046 31.497 1.00 10.98 277 ARG A C 1
ATOM 2067 O O . ARG A 1 269 ? 20.438 23.857 30.858 1.00 11.30 277 ARG A O 1
ATOM 2075 N N . PRO A 1 270 ? 20.197 21.796 31.644 1.00 11.12 278 PRO A N 1
ATOM 2076 C CA . PRO A 1 270 ? 21.481 21.384 31.058 1.00 12.14 278 PRO A CA 1
ATOM 2077 C C . PRO A 1 270 ? 21.492 21.388 29.537 1.00 14.31 278 PRO A C 1
ATOM 2078 O O . PRO A 1 270 ? 20.460 21.158 28.896 1.00 14.63 278 PRO A O 1
ATOM 2082 N N . ALA A 1 271 ? 22.690 21.550 28.966 1.00 14.25 279 ALA A N 1
ATOM 2083 C CA . ALA A 1 271 ? 22.947 21.382 27.529 1.00 15.02 279 ALA A CA 1
ATOM 2084 C C . ALA A 1 271 ? 23.274 19.895 27.259 1.00 14.97 279 ALA A C 1
ATOM 2085 O O . ALA A 1 271 ? 23.349 19.075 28.200 1.00 13.79 279 ALA A O 1
ATOM 2087 N N . THR A 1 272 ? 23.472 19.520 25.972 1.00 12.12 280 THR A N 1
ATOM 2088 C CA . THR A 1 272 ? 23.694 18.124 25.615 1.00 13.48 280 THR A CA 1
ATOM 2089 C C . THR A 1 272 ? 24.911 17.509 26.289 1.00 12.98 280 THR A C 1
ATOM 2090 O O . THR A 1 272 ? 24.825 16.365 26.721 1.00 15.47 280 THR A O 1
ATOM 2094 N N . GLU A 1 273 ? 26.029 18.231 26.382 1.00 14.43 281 GLU A N 1
ATOM 2095 C CA . GLU A 1 273 ? 27.241 17.642 26.962 1.00 15.65 281 GLU A CA 1
ATOM 2096 C C . GLU A 1 273 ? 27.032 17.244 28.403 1.00 16.35 281 GLU A C 1
ATOM 2097 O O . GLU A 1 273 ? 27.402 16.126 28.784 1.00 17.76 281 GLU A O 1
ATOM 2099 N N . GLN A 1 274 ? 26.350 18.095 29.178 1.00 13.54 282 GLN A N 1
ATOM 2100 C CA . GLN A 1 274 ? 26.071 17.750 30.567 1.00 12.87 282 GLN A CA 1
ATOM 2101 C C . GLN A 1 274 ? 25.086 16.572 30.641 1.00 14.30 282 GLN A C 1
ATOM 2102 O O . GLN A 1 274 ? 25.271 15.657 31.445 1.00 14.42 282 GLN A O 1
ATOM 2108 N N . LEU A 1 275 ? 24.040 16.568 29.781 1.00 12.58 283 LEU A N 1
ATOM 2109 C CA . LEU A 1 275 ? 23.070 15.462 29.794 1.00 13.52 283 LEU A CA 1
ATOM 2110 C C . LEU A 1 275 ? 23.662 14.123 29.370 1.00 13.65 283 LEU A C 1
ATOM 2111 O O . LEU A 1 275 ? 23.261 13.081 29.883 1.00 14.64 283 LEU A O 1
ATOM 2116 N N A MET A 1 276 ? 24.629 14.143 28.466 0.50 12.94 284 MET A N 1
ATOM 2117 N N B MET A 1 276 ? 24.647 14.163 28.466 0.50 13.69 284 MET A N 1
ATOM 2118 C CA A MET A 1 276 ? 25.212 12.885 28.022 0.50 13.30 284 MET A CA 1
ATOM 2119 C CA B MET A 1 276 ? 25.353 12.976 27.982 0.50 14.37 284 MET A CA 1
ATOM 2120 C C A MET A 1 276 ? 26.107 12.240 29.080 0.50 16.24 284 MET A C 1
ATOM 2121 C C B MET A 1 276 ? 26.066 12.242 29.100 0.50 16.32 284 MET A C 1
ATOM 2122 O O A MET A 1 276 ? 26.388 11.046 28.970 0.50 18.34 284 MET A O 1
ATOM 2123 O O B MET A 1 276 ? 26.229 11.020 29.021 0.50 17.89 284 MET A O 1
ATOM 2132 N N . LYS A 1 277 ? 26.459 12.971 30.156 1.00 12.92 285 LYS A N 1
ATOM 2133 C CA . LYS A 1 277 ? 27.175 12.415 31.287 1.00 13.32 285 LYS A CA 1
ATOM 2134 C C . LYS A 1 277 ? 26.235 11.742 32.281 1.00 14.21 285 LYS A C 1
ATOM 2135 O O . LYS A 1 277 ? 26.697 11.075 33.220 1.00 15.34 285 LYS A O 1
ATOM 2141 N N . HIS A 1 278 ? 24.906 11.940 32.136 1.00 11.42 286 HIS A N 1
ATOM 2142 C CA . HIS A 1 278 ? 23.978 11.350 33.057 1.00 11.05 286 HIS A CA 1
ATOM 2143 C C . HIS A 1 278 ? 24.094 9.812 32.994 1.00 11.84 286 HIS A C 1
ATOM 2144 O O . HIS A 1 278 ? 24.175 9.277 31.890 1.00 13.11 286 HIS A O 1
ATOM 2151 N N . PRO A 1 279 ? 24.092 9.124 34.159 1.00 12.79 287 PRO A N 1
ATOM 2152 C CA . PRO A 1 279 ? 24.199 7.647 34.151 1.00 12.51 287 PRO A CA 1
ATOM 2153 C C . PRO A 1 279 ? 23.181 6.960 33.235 1.00 14.35 287 PRO A C 1
ATOM 2154 O O . PRO A 1 279 ? 23.508 5.942 32.642 1.00 14.26 287 PRO A O 1
ATOM 2158 N N . PHE A 1 280 ? 21.965 7.526 33.077 1.00 10.97 288 PHE A N 1
ATOM 2159 C CA . PHE A 1 280 ? 20.980 6.892 32.179 1.00 11.14 288 PHE A CA 1
ATOM 2160 C C . PHE A 1 280 ? 21.486 6.828 30.767 1.00 11.44 288 PHE A C 1
ATOM 2161 O O . PHE A 1 280 ? 21.211 5.881 30.022 1.00 12.46 288 PHE A O 1
ATOM 2169 N N . ILE A 1 281 ? 22.175 7.876 30.325 1.00 11.18 289 ILE A N 1
ATOM 2170 C CA . ILE A 1 281 ? 22.697 7.941 28.980 1.00 11.00 289 ILE A CA 1
ATOM 2171 C C . ILE A 1 281 ? 24.060 7.255 28.869 1.00 12.61 289 ILE A C 1
ATOM 2172 O O . ILE A 1 281 ? 24.335 6.561 27.883 1.00 13.24 289 ILE A O 1
ATOM 2177 N N . ARG A 1 282 ? 24.943 7.535 29.822 1.00 13.75 290 ARG A N 1
ATOM 2178 C CA . ARG A 1 282 ? 26.337 7.089 29.781 1.00 15.32 290 ARG A CA 1
ATOM 2179 C C . ARG A 1 282 ? 26.501 5.575 29.917 1.00 18.80 290 ARG A C 1
ATOM 2180 O O . ARG A 1 282 ? 27.396 5.005 29.274 1.00 21.42 290 ARG A O 1
ATOM 2188 N N . ASP A 1 283 ? 25.692 4.937 30.739 1.00 13.86 291 ASP A N 1
ATOM 2189 C CA . ASP A 1 283 ? 25.907 3.524 31.071 1.00 14.00 291 ASP A CA 1
ATOM 2190 C C . ASP A 1 283 ? 24.990 2.595 30.323 1.00 14.73 291 ASP A C 1
ATOM 2191 O O . ASP A 1 283 ? 23.834 2.413 30.732 1.00 16.15 291 ASP A O 1
ATOM 2196 N N . GLN A 1 284 ? 25.478 2.002 29.237 1.00 12.24 292 GLN A N 1
ATOM 2197 C CA . GLN A 1 284 ? 24.649 1.117 28.401 1.00 11.96 292 GLN A CA 1
ATOM 2198 C C . GLN A 1 284 ? 25.353 -0.204 28.121 1.00 13.50 292 GLN A C 1
ATOM 2199 O O . GLN A 1 284 ? 25.710 -0.500 26.988 1.00 14.49 292 GLN A O 1
ATOM 2205 N N . PRO A 1 285 ? 25.505 -1.046 29.146 1.00 11.94 293 PRO A N 1
ATOM 2206 C CA . PRO A 1 285 ? 26.211 -2.325 28.951 1.00 11.68 293 PRO A CA 1
ATOM 2207 C C . PRO A 1 285 ? 25.456 -3.388 28.144 1.00 12.67 293 PRO A C 1
ATOM 2208 O O . PRO A 1 285 ? 25.969 -4.475 27.927 1.00 13.71 293 PRO A O 1
ATOM 2212 N N . ASN A 1 286 ? 24.222 -3.081 27.706 1.00 12.35 294 ASN A N 1
ATOM 2213 C CA . ASN A 1 286 ? 23.476 -4.081 26.938 1.00 13.50 294 ASN A CA 1
ATOM 2214 C C . ASN A 1 286 ? 23.097 -3.529 25.577 1.00 14.07 294 ASN A C 1
ATOM 2215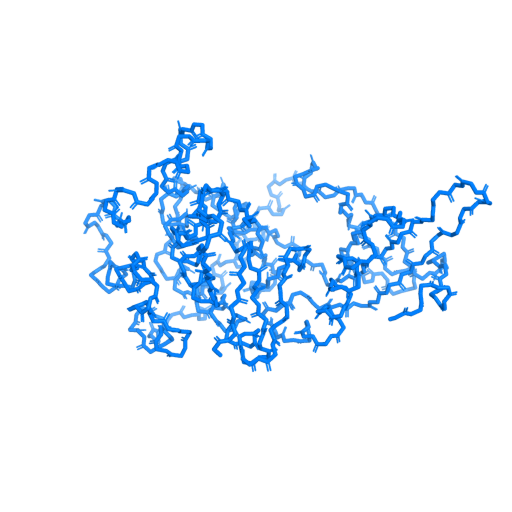 O O . ASN A 1 286 ? 22.157 -4.048 24.946 1.00 14.01 294 ASN A O 1
ATOM 2220 N N . GLU A 1 287 ? 23.803 -2.511 25.078 1.00 14.32 295 GLU A N 1
ATOM 2221 C CA . GLU A 1 287 ? 23.410 -1.874 23.822 1.00 14.47 295 GLU A CA 1
ATOM 2222 C C . GLU A 1 287 ? 23.469 -2.822 22.612 1.00 16.71 295 GLU A C 1
ATOM 2223 O O . GLU A 1 287 ? 22.639 -2.687 21.718 1.00 16.32 295 GLU A O 1
ATOM 2229 N N . ARG A 1 288 ? 24.358 -3.795 22.600 1.00 16.48 296 ARG A N 1
ATOM 2230 C CA . ARG A 1 288 ? 24.417 -4.746 21.481 1.00 16.68 296 ARG A CA 1
ATOM 2231 C C . ARG A 1 288 ? 23.090 -5.525 21.397 1.00 17.90 296 ARG A C 1
ATOM 2232 O O . ARG A 1 288 ? 22.514 -5.671 20.298 1.00 18.22 296 ARG A O 1
ATOM 2235 N N . GLN A 1 289 ? 22.610 -6.042 22.540 1.00 15.91 297 GLN A N 1
ATOM 2236 C CA . GLN A 1 289 ? 21.330 -6.757 22.605 1.00 15.94 297 GLN A CA 1
ATOM 2237 C C . GLN A 1 289 ? 20.143 -5.845 22.333 1.00 15.17 297 GLN A C 1
ATOM 2238 O O . GLN A 1 289 ? 19.167 -6.281 21.708 1.00 14.33 297 GLN A O 1
ATOM 2244 N N . VAL A 1 290 ? 20.193 -4.590 22.781 1.00 12.66 298 VAL A N 1
ATOM 2245 C CA . VAL A 1 290 ? 19.139 -3.638 22.455 1.00 11.53 298 VAL A CA 1
ATOM 2246 C C . VAL A 1 290 ? 18.995 -3.527 20.928 1.00 14.08 298 VAL A C 1
ATOM 2247 O O . VAL A 1 290 ? 17.878 -3.554 20.412 1.00 12.61 298 VAL A O 1
ATOM 2251 N N A ARG A 1 291 ? 20.115 -3.408 20.192 0.50 13.11 299 ARG A N 1
ATOM 2252 N N B ARG A 1 291 ? 20.112 -3.443 20.229 0.50 13.92 299 ARG A N 1
ATOM 2253 C CA A ARG A 1 291 ? 20.020 -3.308 18.728 0.50 13.39 299 ARG A CA 1
ATOM 2254 C CA B ARG A 1 291 ? 20.117 -3.329 18.779 0.50 14.77 299 ARG A CA 1
ATOM 2255 C C A ARG A 1 291 ? 19.487 -4.598 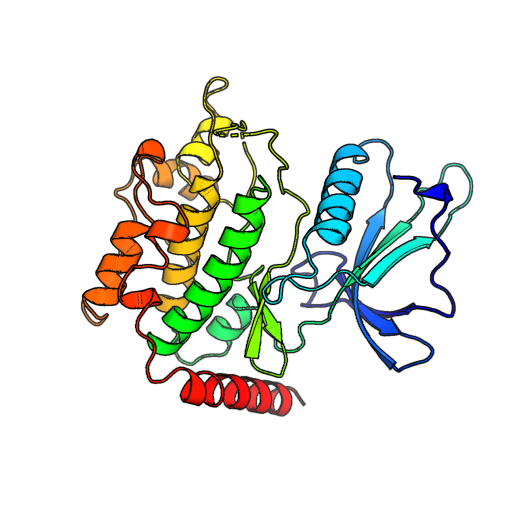18.101 0.50 16.19 299 ARG A C 1
ATOM 2256 C C B ARG A 1 291 ? 19.531 -4.583 18.115 0.50 17.03 299 ARG A C 1
ATOM 2257 O O A ARG A 1 291 ? 18.687 -4.517 17.171 0.50 15.21 299 ARG A O 1
ATOM 2258 O O B ARG A 1 291 ? 18.728 -4.455 17.189 0.50 16.60 299 ARG A O 1
ATOM 2273 N N . ILE A 1 292 ? 19.848 -5.776 18.646 1.00 14.21 300 ILE A N 1
ATOM 2274 C CA . ILE A 1 292 ? 19.306 -7.053 18.148 1.00 14.42 300 ILE A CA 1
ATOM 2275 C C . ILE A 1 292 ? 17.793 -7.079 18.403 1.00 16.10 300 ILE A C 1
ATOM 2276 O O . ILE A 1 292 ? 17.038 -7.478 17.512 1.00 15.55 300 ILE A O 1
ATOM 2281 N N . GLN A 1 293 ? 17.343 -6.635 19.605 1.00 13.52 301 GLN A N 1
ATOM 2282 C CA . GLN A 1 293 ? 15.922 -6.613 19.943 1.00 13.25 301 GLN A CA 1
ATOM 2283 C C . GLN A 1 293 ? 15.169 -5.659 19.045 1.00 14.54 301 GLN A C 1
ATOM 2284 O O . GLN A 1 293 ? 14.059 -5.972 18.583 1.00 13.89 301 GLN A O 1
ATOM 2290 N N . LEU A 1 294 ? 15.752 -4.485 18.768 1.00 13.07 302 LEU A N 1
ATOM 2291 C CA . LEU A 1 294 ? 15.108 -3.543 17.866 1.00 12.96 302 LEU A CA 1
ATOM 2292 C C . LEU A 1 294 ? 15.024 -4.106 16.457 1.00 16.36 302 LEU A C 1
ATOM 2293 O O . LEU A 1 294 ? 13.956 -4.028 15.843 1.00 15.23 302 LEU A O 1
ATOM 2298 N N . LYS A 1 295 ? 16.110 -4.704 15.958 1.00 15.15 303 LYS A N 1
ATOM 2299 C CA . LYS A 1 295 ? 16.078 -5.293 14.622 1.00 15.74 303 LYS A CA 1
ATOM 2300 C C . LYS A 1 295 ? 15.068 -6.433 14.541 1.00 19.48 303 LYS A C 1
ATOM 2301 O O . LYS A 1 295 ? 14.408 -6.577 13.503 1.00 18.97 303 LYS A O 1
ATOM 2307 N N . ASP A 1 296 ? 14.922 -7.236 15.613 1.00 16.61 304 ASP A N 1
ATOM 2308 C CA . ASP A 1 296 ? 13.940 -8.328 15.626 1.00 16.98 304 ASP A CA 1
ATOM 2309 C C . ASP A 1 296 ? 12.519 -7.746 15.572 1.00 18.32 304 ASP A C 1
ATOM 2310 O O . ASP A 1 296 ? 11.679 -8.244 14.821 1.00 18.83 304 ASP A O 1
ATOM 2315 N N . HIS A 1 297 ? 12.255 -6.653 16.317 1.00 16.24 305 HIS A N 1
ATOM 2316 C CA . HIS A 1 297 ? 10.959 -5.999 16.247 1.00 16.31 305 HIS A CA 1
ATOM 2317 C C . HIS A 1 297 ? 10.730 -5.483 14.810 1.00 19.69 305 HIS A C 1
ATOM 2318 O O . HIS A 1 297 ? 9.635 -5.659 14.262 1.00 18.14 305 HIS A O 1
ATOM 2325 N N . ILE A 1 298 ? 11.738 -4.843 14.208 1.00 16.32 306 ILE A N 1
ATOM 2326 C CA . ILE A 1 298 ? 11.647 -4.292 12.832 1.00 17.42 306 ILE A CA 1
ATOM 2327 C C . ILE A 1 298 ? 11.310 -5.409 11.826 1.00 21.35 306 ILE A C 1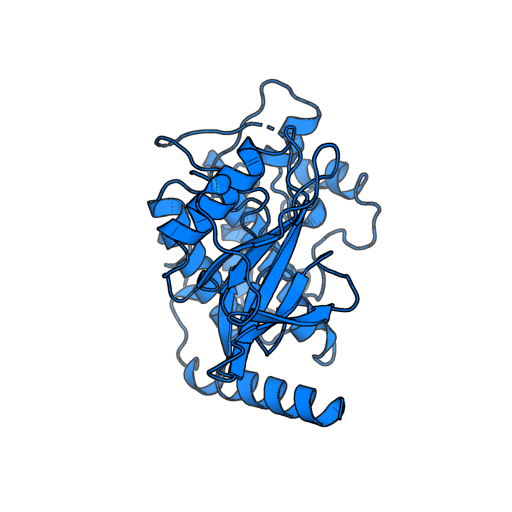
ATOM 2328 O O . ILE A 1 298 ? 10.378 -5.262 11.019 1.00 20.77 306 ILE A O 1
ATOM 2333 N N . ASP A 1 299 ? 12.033 -6.533 11.901 1.00 21.22 307 ASP A N 1
ATOM 2334 C CA . ASP A 1 299 ? 11.832 -7.674 11.006 1.00 21.86 307 ASP A CA 1
ATOM 2335 C C . ASP A 1 299 ? 10.423 -8.257 11.166 1.00 26.58 307 ASP A C 1
ATOM 2336 O O . ASP A 1 299 ? 9.769 -8.517 10.151 1.00 27.04 307 ASP A O 1
ATOM 2341 N N . ARG A 1 300 ? 9.948 -8.436 12.412 1.00 23.37 308 ARG A N 1
ATOM 2342 C CA . ARG A 1 300 ? 8.603 -8.963 12.719 1.00 24.73 308 ARG A CA 1
ATOM 2343 C C . ARG A 1 300 ? 7.485 -8.052 12.194 1.00 28.49 308 ARG A C 1
ATOM 2344 O O . ARG A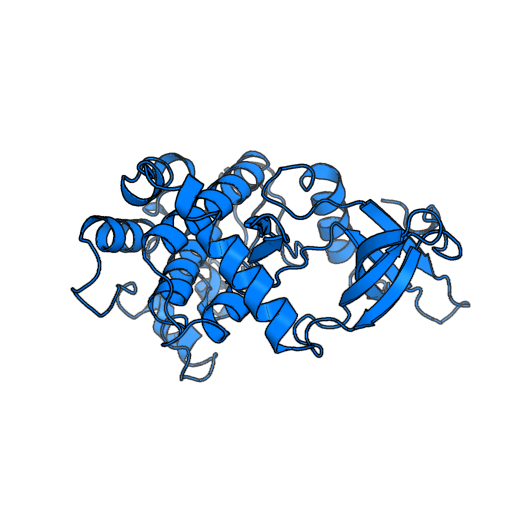 1 300 ? 6.485 -8.553 11.664 1.00 29.44 308 ARG A O 1
ATOM 2352 N N . THR A 1 301 ? 7.652 -6.722 12.342 1.00 24.33 309 THR A N 1
ATOM 2353 C CA . THR A 1 301 ? 6.677 -5.726 11.912 1.00 23.93 309 THR A CA 1
ATOM 2354 C C . THR A 1 301 ? 6.559 -5.734 10.400 1.00 29.28 309 THR A C 1
ATOM 2355 O O . THR A 1 301 ? 5.438 -5.664 9.888 1.00 29.91 309 THR A O 1
ATOM 2359 N N . LYS A 1 302 ? 7.701 -5.855 9.689 1.00 26.74 310 LYS A N 1
ATOM 2360 C CA . LYS A 1 302 ? 7.766 -5.907 8.226 1.00 28.03 310 LYS A CA 1
ATOM 2361 C C . LYS A 1 302 ? 7.047 -7.161 7.700 1.00 36.66 310 LYS A C 1
ATOM 2362 O O . LYS A 1 302 ? 6.339 -7.080 6.695 1.00 36.03 310 LYS A O 1
ATOM 2368 N N . LYS A 1 303 ? 7.190 -8.298 8.412 1.00 36.54 311 LYS A N 1
ATOM 2369 C CA . LYS A 1 303 ? 6.556 -9.573 8.051 1.00 39.19 311 LYS A CA 1
ATOM 2370 C C . LYS A 1 303 ? 5.053 -9.600 8.338 1.00 48.54 311 LYS A C 1
ATOM 2371 O O . LYS A 1 303 ? 4.301 -10.191 7.555 1.00 48.81 311 LYS A O 1
ATOM 2377 N N . LYS A 1 304 ? 4.619 -8.979 9.458 1.00 48.33 312 LYS A N 1
ATOM 2378 C CA . LYS A 1 304 ? 3.217 -8.911 9.897 1.00 49.79 312 LYS A CA 1
ATOM 2379 C C . LYS A 1 304 ? 2.308 -8.147 8.928 1.00 57.69 312 LYS A C 1
ATOM 2380 O O . LYS A 1 304 ? 1.127 -8.485 8.814 1.00 58.50 312 LYS A O 1
ATOM 2382 N N . ARG A 1 305 ? 2.853 -7.124 8.239 1.00 55.59 313 ARG A N 1
ATOM 2383 C CA . ARG A 1 305 ? 2.113 -6.316 7.265 1.00 56.25 313 ARG A CA 1
ATOM 2384 C C . ARG A 1 305 ? 1.854 -7.101 5.975 1.00 62.59 313 ARG A C 1
ATOM 2385 O O . ARG A 1 305 ? 0.743 -7.053 5.441 1.00 63.05 313 ARG A O 1
ATOM 2387 N N . GLY A 1 306 ? 2.872 -7.824 5.507 1.00 59.80 314 GLY A N 1
ATOM 2388 C CA . GLY A 1 306 ? 2.802 -8.639 4.300 1.00 88.79 314 GLY A CA 1
ATOM 2389 C C . GLY A 1 306 ? 3.905 -8.327 3.313 1.00 113.67 314 GLY A C 1
ATOM 2390 O O . GLY A 1 306 ? 4.178 -7.160 3.030 1.00 74.67 314 GLY A O 1
#

B-factor: mean 20.99, std 13.1, range [7.1, 133.35]

Organism: Homo sapiens (NCBI:txid9606)

CATH classification: 3.30.200.20 (+1 more: 1.10.510.10)

Solvent-accessible surface area: 14229 Å² total

Foldseek 3Di:
DDQVPFAACVQAKDFDAAPPVCPPPRWGWMAGNPPRAIKIKHKDWDDPVCVVLVVQQVVCQVPQQVDQQAFHWDDKHWADDDPPGTIMMITITHDQPLAWQLVVLVLDVQSADDLLLLLVQLLSVLVSLVSQVVQQKAQQEDARRQWGHHLLRRIHGDDSSPMDHAPDVGKDAEDYQQLLFALQNLCRVPPVPGIDGNLRVLSSSLQRSLCNGNVHGPPRPDDSVVSSVPRLPPDFDFNPDPPDDVLNRVLSVQSRDRPSVRHDHSVVSCPRCSNVDNPCVVVSSVVSSVSSVVVVVVVD

Secondary structure (DSSP, 8-state):
--GGGPPP-TTTEEEEEESGGGTTSSEEEEEETTT--EEEEEEEEE-TTSHHHHHHHHHHHHHHTTSTTBPPEEEEEEE---TTS-EEEEEEEE--TTEEHHHHHHTSGGG---HHHHHHHHHHHHHHHHHHHHTTEE----SGGGEEE-TT--EEE---TT-EE------B---S-GGG--HHHHTTTT-TT--B-THHHHHHHHHHHHHHHHSS-TTTTS-HHHHHHHTTTSPPP--S-TTS-HHHHHHHHHH--SSGGGS--HHHHHTSHHHH--TTHHHHHHHHHHHHHHHHHHH-

Nearest PDB structures (foldseek):
  7xzq-assembly1_A  TM=9.583E-01  e=9.579E-56  Homo sapiens
  6ra5-assembly1_A  TM=9.638E-01  e=4.483E-53  Homo sapiens
  4obq-assembly1_B  TM=8.755E-01  e=4.166E-46  Homo sapiens
  4rvt-assembly1_B  TM=8.595E-01  e=1.267E-45  Homo sapiens
  8tuc-assembly1_A  TM=8.516E-01  e=5.792E-20  Homo sapiens

GO terms:
  GO:0004674 protein serine/threonine kinase activity (F, IDA)
  GO:0005737 cytoplasm (C, IDA)
  GO:0005856 cytoskeleton (C, IDA)
  GO:0030036 actin cytoskeleton organization (P, IDA)
  GO:0046330 positive regulation of JNK cascade (P, IDA)
  GO:0046777 protein autophosphorylation (P, IDA)
  GO:0048814 regulation of dendrite morphogenesis (P, IDA)
  GO:0006468 protein phosphorylation (P, IDA)
  GO:0106310 protein serine kinase activity (F, EXP)
  GO:0005515 protein binding (F, IPI)
  GO:0005654 nucleoplasm (C, IDA)
  GO:0005829 cytosol (C, IDA)
  GO:0004672 protein kinase activity (F, IDA)
  GO:0035556 intracellular signal transduction (P, IDA)
  GO:0005634 nucleus (C, IDA)
  GO:0016324 apical plasma membrane (C, IDA)
  GO:0070062 extracellular exosome (C, HDA)
  GO:1903698 positive regulation of microvillus assembly (P, IMP)
  GO:0046330 positive regulation of JNK cascade (P, IMP)
  GO:0007010 cytoskeleton organization (P, IMP)